Protein AF-A0A6L7MT91-F1 (afdb_monomer)

pLDDT: mean 93.8, std 7.97, range [52.75, 98.81]

Structure (mmCIF, N/CA/C/O backbone):
data_AF-A0A6L7MT91-F1
#
_entry.id   AF-A0A6L7MT91-F1
#
loop_
_atom_site.group_PDB
_atom_site.id
_atom_site.type_symbol
_atom_site.label_atom_id
_atom_site.label_alt_id
_atom_site.label_comp_id
_atom_site.label_asym_id
_atom_site.label_entity_id
_atom_site.label_seq_id
_atom_site.pdbx_PDB_ins_code
_atom_site.Cartn_x
_atom_site.Cartn_y
_atom_site.Cartn_z
_atom_site.occupancy
_atom_site.B_iso_or_equiv
_atom_site.auth_seq_id
_atom_site.auth_comp_id
_atom_site.auth_asym_id
_atom_site.auth_atom_id
_atom_site.pdbx_PDB_model_num
ATOM 1 N N . MET A 1 1 ? -22.049 -9.248 9.196 1.00 60.50 1 MET A N 1
ATOM 2 C CA . MET A 1 1 ? -21.534 -7.977 8.645 1.00 60.50 1 MET A CA 1
ATOM 3 C C . MET A 1 1 ? -20.024 -8.021 8.472 1.00 60.50 1 MET A C 1
ATOM 5 O O . MET A 1 1 ? -19.611 -7.888 7.338 1.00 60.50 1 MET A O 1
ATOM 9 N N . ALA A 1 2 ? -19.219 -8.317 9.506 1.00 66.94 2 ALA A N 1
ATOM 10 C CA . ALA A 1 2 ? -17.755 -8.436 9.360 1.00 66.94 2 ALA A CA 1
ATOM 11 C C . ALA A 1 2 ? -17.313 -9.434 8.266 1.00 66.94 2 ALA A C 1
ATOM 13 O O . ALA A 1 2 ? -16.660 -9.014 7.326 1.00 66.94 2 ALA A O 1
ATOM 14 N N . ALA A 1 3 ? -17.795 -10.685 8.307 1.00 77.50 3 ALA A N 1
ATOM 15 C CA . ALA A 1 3 ? -17.469 -11.686 7.280 1.00 77.50 3 ALA A CA 1
ATOM 16 C C . ALA A 1 3 ? -17.850 -11.251 5.851 1.00 77.50 3 ALA A C 1
ATOM 18 O O . ALA A 1 3 ? -17.106 -11.485 4.918 1.00 77.50 3 ALA A O 1
ATOM 19 N N . MET A 1 4 ? -18.975 -10.545 5.691 1.00 85.38 4 MET A N 1
ATOM 20 C CA . MET A 1 4 ? -19.419 -10.048 4.382 1.00 85.38 4 MET A CA 1
ATOM 21 C C . MET A 1 4 ? -18.509 -8.935 3.847 1.00 85.38 4 MET A C 1
ATOM 23 O O . MET A 1 4 ? -18.269 -8.878 2.649 1.00 85.38 4 MET A O 1
ATOM 27 N N . PHE A 1 5 ? -18.009 -8.060 4.726 1.00 92.31 5 PHE A N 1
ATOM 28 C CA . PHE A 1 5 ? -17.014 -7.053 4.356 1.00 92.31 5 PHE A CA 1
ATOM 29 C C . PHE A 1 5 ? -15.696 -7.716 3.941 1.00 92.31 5 PHE A C 1
ATOM 31 O O . PHE A 1 5 ? -15.160 -7.374 2.890 1.00 92.31 5 PHE A O 1
ATOM 38 N N . ASP A 1 6 ? -15.198 -8.652 4.756 1.00 90.94 6 ASP A N 1
ATOM 39 C CA . ASP A 1 6 ? -13.909 -9.308 4.520 1.00 90.94 6 ASP A CA 1
ATOM 40 C C . ASP A 1 6 ? -13.954 -10.106 3.201 1.00 90.94 6 ASP A C 1
ATOM 42 O O . ASP A 1 6 ? -13.110 -9.893 2.335 1.00 90.94 6 ASP A O 1
ATOM 46 N N . ASP A 1 7 ? -15.009 -10.902 2.977 1.00 92.75 7 ASP A N 1
ATOM 47 C CA . ASP A 1 7 ? -15.212 -11.670 1.738 1.00 92.75 7 ASP A CA 1
ATOM 48 C C . ASP A 1 7 ? -15.297 -10.762 0.493 1.00 92.75 7 ASP A C 1
ATOM 50 O O . ASP A 1 7 ? -14.712 -11.061 -0.555 1.00 92.75 7 ASP A O 1
ATOM 54 N N . ALA A 1 8 ? -16.023 -9.640 0.587 1.00 95.75 8 ALA A N 1
ATOM 55 C CA . ALA A 1 8 ? -16.178 -8.701 -0.524 1.00 95.75 8 ALA A CA 1
ATOM 56 C C . ALA A 1 8 ? -14.856 -8.000 -0.864 1.00 95.75 8 ALA A C 1
ATOM 58 O O . ALA A 1 8 ? -14.489 -7.892 -2.036 1.00 95.75 8 ALA A O 1
ATOM 59 N N . MET A 1 9 ? -14.120 -7.551 0.155 1.00 96.88 9 MET A N 1
ATOM 60 C CA . MET A 1 9 ? -12.831 -6.895 -0.037 1.00 96.88 9 MET A CA 1
ATOM 61 C C . MET A 1 9 ? -11.783 -7.863 -0.587 1.00 96.88 9 MET A C 1
ATOM 63 O O . MET A 1 9 ? -11.080 -7.518 -1.536 1.00 96.88 9 MET A O 1
ATOM 67 N N . ASP A 1 10 ? -11.712 -9.085 -0.059 1.00 95.88 10 ASP A N 1
ATOM 68 C CA . ASP A 1 10 ? -10.808 -10.116 -0.569 1.00 95.88 10 ASP A CA 1
ATOM 69 C C . ASP A 1 10 ? -11.089 -10.395 -2.049 1.00 95.88 10 ASP A C 1
ATOM 71 O O . ASP A 1 10 ? -10.162 -10.397 -2.861 1.00 95.88 10 ASP A O 1
ATOM 75 N N . THR A 1 11 ? -12.363 -10.530 -2.431 1.00 97.75 11 THR A N 1
ATOM 76 C CA . THR A 1 11 ? -12.756 -10.730 -3.836 1.00 97.75 11 THR A CA 1
ATOM 77 C C . THR A 1 11 ? -12.269 -9.581 -4.728 1.00 97.75 11 THR A C 1
ATOM 79 O O . THR A 1 11 ? -11.636 -9.833 -5.755 1.00 97.75 11 THR A O 1
ATOM 82 N N . ILE A 1 12 ? -12.468 -8.323 -4.313 1.00 98.56 12 ILE A N 1
ATOM 83 C CA . ILE A 1 12 ? -11.973 -7.139 -5.040 1.00 98.56 12 ILE A CA 1
ATOM 84 C C . ILE A 1 12 ? -10.448 -7.176 -5.189 1.00 98.56 12 ILE A C 1
ATOM 86 O O . ILE A 1 12 ? -9.926 -6.906 -6.272 1.00 98.56 12 ILE A O 1
ATOM 90 N N . LEU A 1 13 ? -9.720 -7.497 -4.117 1.00 98.38 13 LEU A N 1
ATOM 91 C CA . LEU A 1 13 ? -8.258 -7.512 -4.117 1.00 98.38 13 LEU A CA 1
ATOM 92 C C . LEU A 1 13 ? -7.686 -8.644 -4.985 1.00 98.38 13 LEU A C 1
ATOM 94 O O . LEU A 1 13 ? -6.680 -8.431 -5.670 1.00 98.38 13 LEU A O 1
ATOM 98 N N . PHE A 1 14 ? -8.324 -9.817 -5.012 1.00 97.12 14 PHE A N 1
ATOM 99 C CA . PHE A 1 14 ? -7.938 -10.915 -5.904 1.00 97.12 14 PHE A CA 1
ATOM 100 C C . PHE A 1 14 ? -8.231 -10.598 -7.374 1.00 97.12 14 PHE A C 1
ATOM 102 O O . PHE A 1 14 ? -7.363 -10.811 -8.225 1.00 97.12 14 PHE A O 1
ATOM 109 N N . ASP A 1 15 ? -9.395 -10.021 -7.678 1.00 98.31 15 ASP A N 1
ATOM 110 C CA . ASP A 1 15 ? -9.729 -9.572 -9.034 1.00 98.31 15 ASP A CA 1
ATOM 111 C C . ASP A 1 15 ? -8.788 -8.462 -9.514 1.00 98.31 15 ASP A C 1
ATOM 113 O O . ASP A 1 15 ? -8.358 -8.455 -10.672 1.00 98.31 15 ASP A O 1
ATOM 117 N N . PHE A 1 16 ? -8.421 -7.540 -8.621 1.00 98.62 16 PHE A N 1
ATOM 118 C CA . PHE A 1 16 ? -7.408 -6.522 -8.878 1.00 98.62 16 PHE A CA 1
ATOM 119 C C . PHE A 1 16 ? -6.058 -7.145 -9.226 1.00 98.62 16 PHE A C 1
ATOM 121 O O . PHE A 1 16 ? -5.442 -6.746 -10.215 1.00 98.62 16 PHE A O 1
ATOM 128 N N . ALA A 1 17 ? -5.609 -8.131 -8.450 1.00 98.31 17 ALA A N 1
ATOM 129 C CA . ALA A 1 17 ? -4.346 -8.812 -8.691 1.00 98.31 17 ALA A CA 1
ATOM 130 C C . ALA A 1 17 ? -4.329 -9.502 -10.070 1.00 98.31 17 ALA A C 1
ATOM 132 O O . ALA A 1 17 ? -3.390 -9.300 -10.839 1.00 98.31 17 ALA A O 1
ATOM 133 N N . ALA A 1 18 ? -5.407 -10.205 -10.438 1.00 97.69 18 ALA A N 1
ATOM 134 C CA . ALA A 1 18 ? -5.549 -10.853 -11.747 1.00 97.69 18 ALA A CA 1
ATOM 135 C C . ALA A 1 18 ? -5.598 -9.848 -12.917 1.00 97.69 18 ALA A C 1
ATOM 137 O O . ALA A 1 18 ? -5.007 -10.058 -13.984 1.00 97.69 18 ALA A O 1
ATOM 138 N N . LEU A 1 19 ? -6.288 -8.719 -12.727 1.00 97.94 19 LEU A N 1
ATOM 139 C CA . LEU A 1 19 ? -6.315 -7.625 -13.696 1.00 97.94 19 LEU A CA 1
ATOM 140 C C . LEU A 1 19 ? -4.935 -6.989 -13.882 1.00 97.94 19 LEU A C 1
ATOM 142 O O . LEU A 1 19 ? -4.534 -6.700 -15.015 1.00 97.94 19 LEU A O 1
ATOM 146 N N . LEU A 1 20 ? -4.209 -6.780 -12.785 1.00 97.62 20 LEU A N 1
ATOM 147 C CA . LEU A 1 20 ? -2.868 -6.216 -12.815 1.00 97.62 20 LEU A CA 1
ATOM 148 C C . LEU A 1 20 ? -1.887 -7.172 -13.495 1.00 97.62 20 LEU A C 1
ATOM 150 O O . LEU A 1 20 ? -1.123 -6.720 -14.344 1.00 97.62 20 LEU A O 1
ATOM 154 N N . GLU A 1 21 ? -1.954 -8.473 -13.196 1.00 97.25 21 G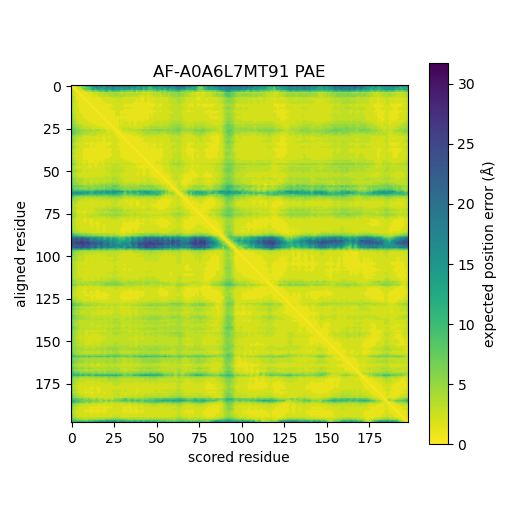LU A N 1
ATOM 155 C CA . GLU A 1 21 ? -1.173 -9.513 -13.874 1.00 97.25 21 GLU A CA 1
ATOM 156 C C . GLU A 1 21 ? -1.389 -9.469 -15.388 1.00 97.25 21 GLU A C 1
ATOM 158 O O . GLU A 1 21 ? -0.430 -9.394 -16.156 1.00 97.25 21 GLU A O 1
ATOM 163 N N . THR A 1 22 ? -2.652 -9.440 -15.820 1.00 95.88 22 THR A N 1
ATOM 164 C CA . THR A 1 22 ? -3.006 -9.350 -17.242 1.00 95.88 22 THR A CA 1
ATOM 165 C C . THR A 1 22 ? -2.397 -8.098 -17.872 1.00 95.88 22 THR A C 1
ATOM 167 O O . THR A 1 22 ? -1.772 -8.163 -18.930 1.00 95.88 22 THR A O 1
ATOM 170 N N . ARG A 1 23 ? -2.531 -6.944 -17.207 1.00 94.44 23 ARG A N 1
ATOM 171 C CA . ARG A 1 23 ? -1.990 -5.669 -17.687 1.00 94.44 23 ARG A CA 1
ATOM 172 C C . ARG A 1 23 ? -0.476 -5.734 -17.894 1.00 94.44 23 ARG A C 1
ATOM 174 O O . ARG A 1 23 ? -0.002 -5.377 -18.973 1.00 94.44 23 ARG A O 1
ATOM 181 N N . VAL A 1 24 ? 0.271 -6.158 -16.873 1.00 93.44 24 VAL A N 1
ATOM 182 C CA . VAL A 1 24 ? 1.741 -6.202 -16.946 1.00 93.44 24 VAL A CA 1
ATOM 183 C C . VAL A 1 24 ? 2.224 -7.308 -17.884 1.00 93.44 24 VAL A C 1
ATOM 185 O O . VAL A 1 24 ? 3.211 -7.116 -18.585 1.00 93.44 24 VAL A O 1
ATOM 188 N N . GLY A 1 25 ? 1.491 -8.422 -17.980 1.00 92.75 25 GLY A N 1
ATOM 189 C CA . GLY A 1 25 ? 1.768 -9.518 -18.911 1.00 92.75 25 GLY A CA 1
ATOM 190 C C . GLY A 1 25 ? 1.641 -9.130 -20.384 1.00 92.75 25 GLY A C 1
ATOM 191 O O . GLY A 1 25 ? 2.318 -9.703 -21.234 1.00 92.75 25 GLY A O 1
ATOM 192 N N . HIS A 1 26 ? 0.827 -8.119 -20.691 1.00 93.38 26 HIS A N 1
ATOM 193 C CA . HIS A 1 26 ? 0.709 -7.538 -22.029 1.00 93.38 26 HIS A CA 1
ATOM 194 C C . HIS A 1 26 ? 1.716 -6.409 -22.311 1.00 93.38 26 HIS A C 1
ATOM 196 O O . HIS A 1 26 ? 1.569 -5.718 -23.319 1.00 93.38 26 HIS A O 1
ATOM 202 N N . ASP A 1 27 ? 2.710 -6.200 -21.438 1.00 88.38 27 ASP A N 1
ATOM 203 C CA . ASP A 1 27 ? 3.691 -5.105 -21.525 1.00 88.38 27 ASP A CA 1
ATOM 204 C C . ASP A 1 27 ? 3.020 -3.723 -21.670 1.00 88.38 27 ASP A C 1
ATOM 206 O O . ASP A 1 27 ? 3.511 -2.794 -22.318 1.00 88.38 27 ASP A O 1
ATOM 210 N N . VAL A 1 28 ? 1.828 -3.578 -21.076 1.00 91.25 28 VAL A N 1
ATOM 211 C CA . VAL A 1 28 ? 1.107 -2.310 -21.097 1.00 91.25 28 VAL A CA 1
ATOM 212 C C . VAL A 1 28 ? 1.831 -1.342 -20.180 1.00 91.25 28 VAL A C 1
ATOM 214 O O . VAL A 1 28 ? 2.072 -1.616 -18.999 1.00 91.25 28 VAL A O 1
ATOM 217 N N . TRP A 1 29 ? 2.107 -0.155 -20.715 1.00 90.38 29 TRP A N 1
ATOM 218 C CA . TRP A 1 29 ? 2.672 0.944 -19.951 1.00 90.38 29 TRP A CA 1
ATOM 219 C C . TRP A 1 29 ? 1.965 1.129 -18.602 1.00 90.38 29 TRP A C 1
ATOM 221 O O . TRP A 1 29 ? 0.754 1.370 -18.542 1.00 90.38 29 TRP A O 1
ATOM 231 N N . THR A 1 30 ? 2.737 1.047 -17.521 1.00 93.25 30 THR A N 1
ATOM 232 C CA . THR A 1 30 ? 2.217 1.101 -16.155 1.00 93.25 30 THR A CA 1
ATOM 233 C C . THR A 1 30 ? 2.814 2.288 -15.401 1.00 93.25 30 THR A C 1
ATOM 235 O O . THR A 1 30 ? 4.017 2.545 -15.442 1.00 93.25 30 THR A O 1
ATOM 238 N N . THR A 1 31 ? 1.934 3.036 -14.747 1.00 95.56 31 THR A N 1
ATOM 239 C CA . THR A 1 31 ? 2.182 4.111 -13.777 1.00 95.56 31 THR A CA 1
ATOM 240 C C . THR A 1 31 ? 1.413 3.815 -12.492 1.00 95.56 31 THR A C 1
ATOM 242 O O . THR A 1 31 ? 0.553 2.933 -12.480 1.00 95.56 31 THR A O 1
ATOM 245 N N . GLU A 1 32 ? 1.659 4.584 -11.433 1.00 96.81 32 GLU A N 1
ATOM 246 C CA . GLU A 1 32 ? 0.863 4.494 -10.204 1.00 96.81 32 GLU A CA 1
ATOM 247 C C . GLU A 1 32 ? -0.635 4.695 -10.479 1.00 96.81 32 GLU A C 1
ATOM 249 O O . GLU A 1 32 ? -1.425 3.819 -10.140 1.00 96.81 32 GLU A O 1
ATOM 254 N N . ASP A 1 33 ? -1.019 5.739 -11.225 1.00 96.88 33 ASP A N 1
ATOM 255 C CA . ASP A 1 33 ? -2.417 5.964 -11.634 1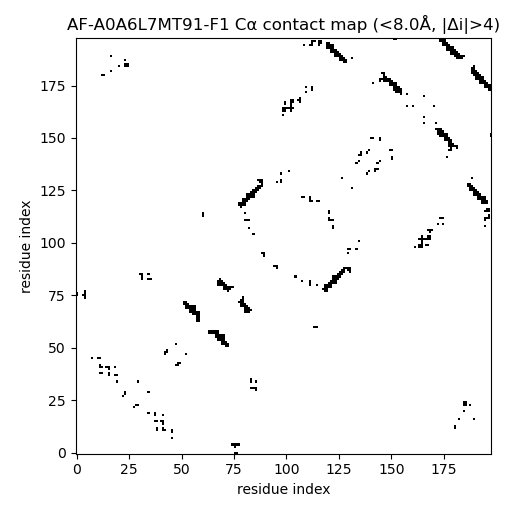.00 96.88 33 ASP A CA 1
ATOM 256 C C . ASP A 1 33 ? -3.022 4.762 -12.356 1.00 96.88 33 ASP A C 1
ATOM 258 O O . ASP A 1 33 ? -4.175 4.404 -12.141 1.00 96.88 33 ASP A O 1
ATOM 262 N N . SER A 1 34 ? -2.247 4.090 -13.206 1.00 96.94 34 SER A N 1
ATOM 263 C CA . SER A 1 34 ? -2.760 2.910 -13.891 1.00 96.94 34 SER A CA 1
ATOM 264 C C . SER A 1 34 ? -2.995 1.725 -12.951 1.00 96.94 34 SER A C 1
ATOM 266 O O . SER A 1 34 ? -3.924 0.955 -13.187 1.00 96.94 34 SER A O 1
ATOM 268 N N . VAL A 1 35 ? -2.216 1.598 -11.869 1.00 97.88 35 VAL A N 1
ATOM 269 C CA . VAL A 1 35 ? -2.479 0.627 -10.795 1.00 97.88 35 VAL A CA 1
ATOM 270 C C . VAL A 1 35 ? -3.756 1.023 -10.048 1.00 97.88 35 VAL A C 1
ATOM 272 O O . VAL A 1 35 ? -4.625 0.170 -9.867 1.00 97.88 35 VAL A O 1
ATOM 275 N N . ARG A 1 36 ? -3.934 2.314 -9.723 1.00 98.00 36 ARG A N 1
ATOM 276 C CA . ARG A 1 36 ? -5.162 2.852 -9.101 1.00 98.00 36 ARG A CA 1
ATOM 277 C C . ARG A 1 36 ? -6.405 2.537 -9.936 1.00 98.00 36 ARG A C 1
ATOM 279 O O . ARG A 1 36 ? -7.365 1.961 -9.431 1.00 98.00 36 ARG A O 1
ATOM 286 N N . TYR A 1 37 ? -6.366 2.818 -11.240 1.00 97.81 37 TYR A N 1
ATOM 287 C CA . TYR A 1 37 ? -7.467 2.500 -12.156 1.00 97.81 37 TYR A CA 1
ATOM 288 C C . TYR A 1 37 ? -7.712 0.999 -12.303 1.00 97.81 37 TYR A C 1
ATOM 290 O O . TYR A 1 37 ? -8.839 0.590 -12.572 1.00 97.81 37 TYR A O 1
ATOM 298 N N . THR A 1 38 ? -6.682 0.172 -12.121 1.00 98.31 38 THR A N 1
ATOM 299 C CA . THR A 1 38 ? -6.838 -1.285 -12.142 1.00 98.31 38 THR A CA 1
ATOM 300 C C . THR A 1 38 ? -7.601 -1.767 -10.905 1.00 98.31 38 THR A C 1
ATOM 302 O O . THR A 1 38 ? -8.501 -2.592 -11.052 1.00 98.31 38 THR A O 1
ATOM 305 N N . LEU A 1 39 ? -7.326 -1.213 -9.713 1.00 98.56 39 LEU A N 1
ATOM 306 C CA . LEU A 1 39 ? -8.134 -1.501 -8.518 1.00 98.56 39 LEU A CA 1
ATOM 307 C C . LEU A 1 39 ? -9.566 -0.984 -8.689 1.00 98.56 39 LEU A C 1
ATOM 309 O O . LEU A 1 39 ? -10.514 -1.716 -8.423 1.00 98.56 39 LEU A O 1
ATOM 313 N N . PHE A 1 40 ? -9.737 0.236 -9.202 1.00 98.44 40 PHE A N 1
ATOM 314 C CA . PHE A 1 40 ? -11.065 0.785 -9.475 1.00 98.44 40 PHE A CA 1
ATOM 315 C C . PHE A 1 40 ? -11.863 -0.091 -10.455 1.00 98.44 40 PHE A C 1
ATOM 317 O O . PHE A 1 40 ? -13.037 -0.364 -10.233 1.00 98.44 40 PHE A O 1
ATOM 324 N N . ALA A 1 41 ? -11.228 -0.618 -11.506 1.00 98.56 41 ALA A N 1
ATOM 325 C CA . ALA A 1 41 ? -11.873 -1.563 -12.415 1.00 98.56 41 ALA A CA 1
ATOM 326 C C . ALA A 1 41 ? -12.283 -2.875 -11.718 1.00 98.56 41 ALA A C 1
ATOM 328 O O . ALA A 1 41 ? -13.335 -3.425 -12.044 1.00 98.56 41 ALA A O 1
ATOM 329 N N . ALA A 1 42 ? -11.488 -3.368 -10.762 1.00 98.56 42 ALA A N 1
ATOM 330 C CA . ALA A 1 42 ? -11.855 -4.523 -9.943 1.00 98.56 42 ALA A CA 1
ATOM 331 C C . ALA A 1 42 ? -13.058 -4.223 -9.035 1.00 98.56 42 ALA A C 1
ATOM 333 O O . ALA A 1 42 ? -13.965 -5.044 -8.946 1.00 98.56 42 ALA A O 1
ATOM 334 N N . MET A 1 43 ? -13.115 -3.030 -8.433 1.00 98.38 43 MET A N 1
ATOM 335 C CA . MET A 1 43 ? -14.267 -2.568 -7.646 1.00 98.38 43 MET A CA 1
ATOM 336 C C . MET A 1 43 ? -15.550 -2.564 -8.492 1.00 98.38 43 MET A C 1
ATOM 338 O O . MET A 1 43 ? -16.538 -3.182 -8.105 1.00 98.38 43 MET A O 1
ATOM 342 N N . LEU A 1 44 ? -15.511 -1.973 -9.695 1.00 98.19 44 LEU A N 1
ATOM 343 C CA . LEU A 1 44 ? -16.666 -1.942 -10.605 1.00 98.19 44 LEU A CA 1
ATOM 344 C C . LEU A 1 44 ? -17.141 -3.347 -11.017 1.00 98.19 44 LEU A C 1
ATOM 346 O O . LEU A 1 44 ? -18.339 -3.590 -11.142 1.00 98.19 44 LEU A O 1
ATOM 350 N N . ARG A 1 45 ? -16.214 -4.293 -11.229 1.00 98.12 45 ARG A N 1
ATOM 351 C CA . ARG A 1 45 ? -16.557 -5.699 -11.530 1.00 98.12 45 ARG A CA 1
ATOM 352 C C . ARG A 1 45 ? -17.254 -6.402 -10.372 1.00 98.12 45 ARG A C 1
ATOM 354 O O . ARG A 1 45 ? -18.039 -7.314 -10.609 1.00 98.12 45 ARG A O 1
ATOM 361 N N . ASN A 1 46 ? -16.980 -5.954 -9.155 1.00 97.25 46 ASN A N 1
ATOM 362 C CA . ASN A 1 46 ? -17.531 -6.484 -7.917 1.00 97.25 46 ASN A CA 1
ATOM 363 C C . ASN A 1 46 ? -18.686 -5.625 -7.386 1.00 97.25 46 ASN A C 1
ATOM 365 O O . ASN A 1 46 ? -18.932 -5.588 -6.185 1.00 97.25 46 ASN A O 1
ATOM 369 N N . MET A 1 47 ? -19.424 -4.973 -8.294 1.00 95.56 47 MET A N 1
ATOM 370 C CA . MET A 1 47 ? -20.670 -4.254 -8.005 1.00 95.56 47 MET A CA 1
ATOM 371 C C . MET A 1 47 ? -20.523 -3.050 -7.063 1.00 95.56 47 MET A C 1
ATOM 373 O O . MET A 1 47 ? -21.521 -2.598 -6.510 1.00 95.56 47 MET A O 1
ATOM 377 N N . VAL A 1 48 ? -19.310 -2.513 -6.901 1.00 96.88 48 VAL A N 1
ATOM 378 C CA . VAL A 1 48 ? -19.121 -1.181 -6.314 1.00 96.88 48 VAL A CA 1
ATOM 379 C C . VAL A 1 48 ? -19.451 -0.155 -7.387 1.00 96.88 48 VAL A C 1
ATOM 381 O O . VAL A 1 48 ? -18.875 -0.171 -8.476 1.00 96.88 48 VAL A O 1
ATOM 384 N N . GLU A 1 49 ? -20.370 0.750 -7.096 1.00 97.00 49 GLU A N 1
ATOM 385 C CA . GLU A 1 49 ? -20.760 1.808 -8.012 1.00 97.00 49 GLU A CA 1
ATOM 386 C C . GLU A 1 49 ? -19.725 2.940 -8.003 1.00 97.00 49 GLU A C 1
ATOM 388 O O . GLU A 1 49 ? -19.145 3.301 -6.980 1.00 97.00 49 GLU A O 1
ATOM 393 N N . ALA A 1 50 ? -19.513 3.582 -9.154 1.00 97.00 50 ALA A N 1
ATOM 394 C CA . ALA A 1 50 ? -18.478 4.611 -9.293 1.00 97.00 50 ALA A CA 1
ATOM 395 C C . ALA A 1 50 ? -18.635 5.793 -8.314 1.00 97.00 50 ALA A C 1
ATOM 397 O O . ALA A 1 50 ? -17.645 6.408 -7.930 1.00 97.00 50 ALA A O 1
ATOM 398 N N . HIS A 1 51 ? -19.870 6.120 -7.921 1.00 96.00 51 HIS A N 1
ATOM 399 C CA . HIS A 1 51 ? -20.161 7.216 -6.993 1.00 96.00 51 HIS A CA 1
ATOM 400 C C . HIS A 1 51 ? -19.887 6.862 -5.521 1.00 96.00 51 HIS A C 1
ATOM 402 O O . HIS A 1 51 ? -19.874 7.759 -4.680 1.00 96.00 51 HIS A O 1
ATOM 408 N N . GLU A 1 52 ? -19.656 5.583 -5.217 1.00 96.75 52 GLU A N 1
ATOM 409 C CA . GLU A 1 52 ? -19.266 5.088 -3.892 1.00 96.75 52 GLU A CA 1
ATOM 410 C C . GLU A 1 52 ? -17.747 5.171 -3.675 1.00 96.75 52 GLU A C 1
ATOM 412 O O . GLU A 1 52 ? -17.260 4.942 -2.573 1.00 96.75 52 GLU A O 1
ATOM 417 N N . VAL A 1 53 ? -16.978 5.528 -4.708 1.00 97.94 53 VAL A N 1
ATOM 418 C CA . VAL A 1 53 ? -15.521 5.660 -4.635 1.00 97.94 53 VAL A CA 1
ATOM 419 C C . VAL A 1 53 ? -15.128 7.120 -4.810 1.00 97.94 53 VAL A C 1
ATOM 421 O O . VAL A 1 53 ? -15.390 7.743 -5.838 1.00 97.94 53 VAL A O 1
ATOM 424 N N . ILE A 1 54 ? -14.440 7.670 -3.815 1.00 97.38 54 ILE A N 1
ATOM 425 C CA . ILE A 1 54 ? -13.904 9.028 -3.849 1.00 97.38 54 ILE A CA 1
ATOM 426 C C . ILE A 1 54 ? -12.394 8.941 -4.038 1.00 97.38 54 ILE A C 1
ATOM 428 O O . ILE A 1 54 ? -11.680 8.406 -3.193 1.00 97.38 54 ILE A O 1
ATOM 432 N N . GLN A 1 55 ? -11.895 9.481 -5.145 1.00 96.06 55 GLN A N 1
ATOM 433 C CA . GLN A 1 55 ? -10.457 9.617 -5.366 1.00 96.06 55 GLN A CA 1
ATOM 434 C C . GLN A 1 55 ? -9.941 10.891 -4.709 1.00 96.06 55 GLN A C 1
ATOM 436 O O . GLN A 1 55 ? -10.650 11.900 -4.675 1.00 96.06 55 GLN A O 1
ATOM 441 N N . GLU A 1 56 ? -8.689 10.860 -4.250 1.00 95.25 56 GLU A N 1
ATOM 442 C CA . GLU A 1 56 ? -8.003 12.052 -3.743 1.00 95.25 56 GLU A CA 1
ATOM 443 C C . GLU A 1 56 ? -8.780 12.709 -2.579 1.00 95.25 56 GLU A C 1
ATOM 445 O O . GLU A 1 56 ? -8.992 13.928 -2.532 1.00 95.25 56 GLU A O 1
ATOM 450 N N . PHE A 1 57 ? -9.244 11.882 -1.637 1.00 95.06 57 PHE A N 1
ATOM 451 C CA . PHE A 1 57 ? -10.071 12.317 -0.514 1.00 95.06 57 PHE A CA 1
ATOM 452 C C . PHE A 1 57 ? -9.227 13.071 0.528 1.00 95.06 57 PHE A C 1
ATOM 454 O O . PHE A 1 57 ? -8.164 12.580 0.913 1.00 95.06 57 PHE A O 1
ATOM 461 N N . PRO A 1 58 ? -9.663 14.241 1.033 1.00 94.00 58 PRO A N 1
ATOM 462 C CA . PRO A 1 58 ? -8.903 14.992 2.028 1.00 94.00 58 PRO A CA 1
ATOM 463 C C . PRO A 1 58 ? -8.599 14.173 3.288 1.00 94.00 58 PRO A C 1
ATOM 465 O O . PRO A 1 58 ? -9.492 13.630 3.941 1.00 94.00 58 PRO A O 1
ATOM 468 N N . HIS A 1 59 ? -7.329 14.139 3.679 1.00 91.88 59 HIS A N 1
ATOM 469 C CA . HIS A 1 59 ? -6.889 13.456 4.885 1.00 91.88 59 HIS A CA 1
ATOM 470 C C . HIS A 1 59 ? -7.336 14.243 6.124 1.00 91.88 59 HIS A C 1
ATOM 472 O O . HIS A 1 59 ? -6.761 15.283 6.469 1.00 91.88 59 HIS A O 1
ATOM 478 N N . ARG A 1 60 ? -8.348 1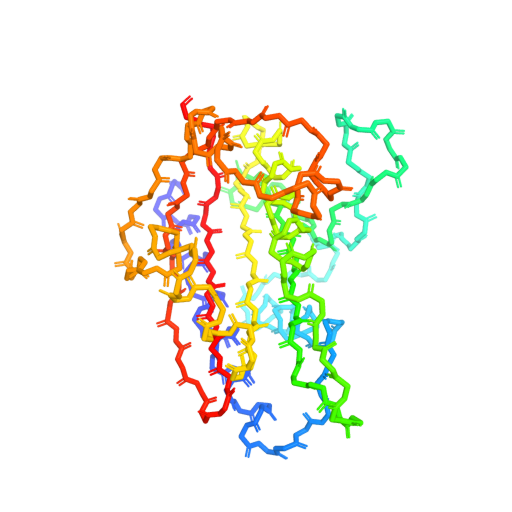3.725 6.829 1.00 87.12 60 ARG A N 1
ATOM 479 C CA . ARG A 1 60 ? -9.054 14.434 7.915 1.00 87.12 60 ARG A CA 1
ATOM 480 C C . ARG A 1 60 ? -8.148 14.850 9.081 1.00 87.12 60 ARG A C 1
ATOM 482 O O . ARG A 1 60 ? -8.381 15.887 9.689 1.00 87.12 60 ARG A O 1
ATOM 489 N N . LEU A 1 61 ? -7.089 14.085 9.354 1.00 88.38 61 LEU A N 1
ATOM 490 C CA . LEU A 1 61 ? -6.166 14.334 10.475 1.00 88.38 61 LEU A CA 1
ATOM 491 C C . LEU A 1 61 ? -4.883 15.097 10.103 1.00 88.38 61 LEU A C 1
ATOM 493 O O . LEU A 1 61 ? -4.081 15.398 10.980 1.00 88.38 61 LEU A O 1
ATOM 497 N N . LEU A 1 62 ? -4.672 15.420 8.821 1.00 87.81 62 LEU A N 1
ATOM 498 C CA . LEU A 1 62 ? -3.452 16.086 8.332 1.00 87.81 62 LEU A CA 1
ATOM 499 C C . LEU A 1 62 ? -3.772 17.416 7.638 1.00 87.81 62 LEU A C 1
ATOM 501 O O . LEU A 1 62 ? -3.195 17.761 6.609 1.00 87.81 62 LEU A O 1
ATOM 505 N N . GLY A 1 63 ? -4.733 18.155 8.195 1.00 76.06 63 GLY A N 1
ATOM 506 C CA . GLY A 1 63 ? -5.062 19.512 7.754 1.00 76.06 63 GLY A CA 1
ATOM 507 C C . GLY A 1 63 ? -5.723 19.610 6.376 1.00 76.06 63 GLY A C 1
ATOM 508 O O . GLY A 1 63 ? -5.804 20.705 5.834 1.00 76.06 63 GLY A O 1
ATOM 509 N N . GLY A 1 64 ? -6.183 18.500 5.788 1.00 74.94 64 GLY A N 1
ATOM 510 C CA . GLY A 1 64 ? -6.923 18.477 4.518 1.00 74.94 64 GLY A CA 1
ATOM 511 C C . GLY A 1 64 ? -6.111 18.781 3.249 1.00 74.94 64 GLY A C 1
ATOM 512 O O . GLY A 1 64 ? -6.606 18.535 2.152 1.00 74.94 64 GLY A O 1
ATOM 513 N N . GLU A 1 65 ? -4.873 19.273 3.366 1.00 83.94 65 GLU A N 1
ATOM 514 C CA . GLU A 1 65 ? -3.958 19.465 2.227 1.00 83.94 65 GLU A CA 1
ATOM 515 C C . GLU A 1 65 ? -3.404 18.137 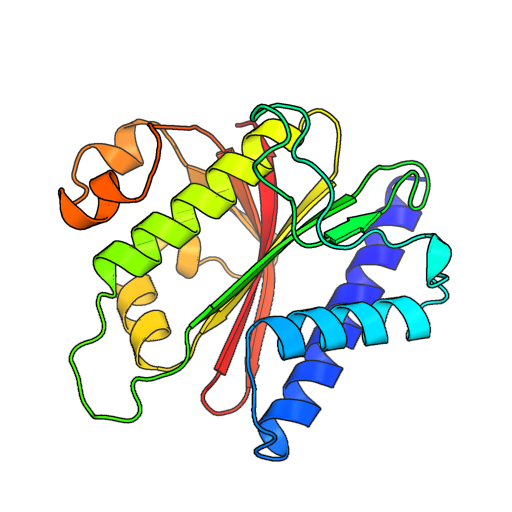1.704 1.00 83.94 65 GLU A C 1
ATOM 517 O O . GLU A 1 65 ? -3.176 17.969 0.505 1.00 83.94 65 GLU A O 1
ATOM 522 N N . LYS A 1 66 ? -3.182 17.183 2.613 1.00 91.06 66 LYS A N 1
ATOM 523 C CA . LYS A 1 66 ? -2.857 15.800 2.262 1.00 91.06 66 LYS A CA 1
ATOM 524 C C . LYS A 1 66 ? -4.123 15.069 1.849 1.00 91.06 66 LYS A C 1
ATOM 526 O O . LYS A 1 66 ? -5.206 15.367 2.350 1.00 91.06 66 LYS A O 1
ATOM 531 N N . ARG A 1 67 ? -3.974 14.100 0.954 1.00 95.12 67 ARG A N 1
ATOM 532 C CA . ARG A 1 67 ? -5.075 13.310 0.410 1.00 95.12 67 ARG A CA 1
ATOM 533 C C . ARG A 1 67 ? -4.757 11.828 0.528 1.00 95.12 67 ARG A C 1
ATOM 535 O O . ARG A 1 67 ? -3.583 11.467 0.515 1.00 95.12 67 ARG A O 1
ATOM 542 N N . VAL A 1 68 ? -5.810 11.041 0.700 1.00 95.56 68 VAL A N 1
ATOM 543 C CA . VAL A 1 68 ? -5.814 9.587 0.555 1.00 95.56 68 VAL A CA 1
ATOM 544 C C . VAL A 1 68 ? -6.168 9.297 -0.895 1.00 95.56 68 VAL A C 1
ATOM 546 O O . VAL A 1 68 ? -7.149 9.851 -1.403 1.00 95.56 68 VAL A O 1
ATOM 549 N N . ASP A 1 69 ? -5.400 8.439 -1.556 1.00 97.69 69 ASP A N 1
ATOM 550 C CA . ASP A 1 69 ? -5.598 8.158 -2.978 1.00 97.69 69 ASP A CA 1
ATOM 551 C C . ASP A 1 69 ? -7.012 7.648 -3.294 1.00 97.69 69 ASP A C 1
ATOM 553 O O . ASP A 1 69 ? -7.600 8.013 -4.317 1.00 97.69 69 ASP A O 1
ATOM 557 N N . THR A 1 70 ? -7.586 6.805 -2.431 1.00 97.94 70 THR A N 1
ATOM 558 C CA . THR A 1 70 ? -8.949 6.280 -2.587 1.00 97.94 70 THR A CA 1
ATOM 559 C C . THR A 1 70 ? -9.660 6.125 -1.247 1.00 97.94 70 THR A C 1
ATOM 561 O O . THR A 1 70 ? -9.102 5.603 -0.284 1.00 97.94 70 THR A O 1
ATOM 564 N N . TRP A 1 71 ? -10.921 6.548 -1.209 1.00 98.00 71 TRP A N 1
ATOM 565 C CA . TRP A 1 71 ? -11.811 6.438 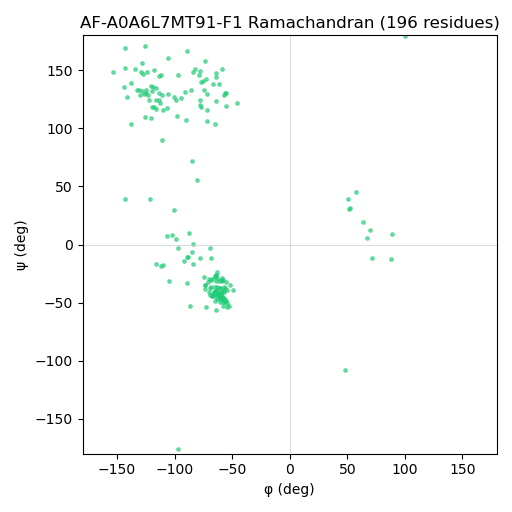-0.062 1.00 98.00 71 TRP A CA 1
ATOM 566 C C . TRP A 1 71 ? -13.161 5.851 -0.475 1.00 98.00 71 TRP A C 1
ATOM 568 O O . TRP A 1 71 ? -13.760 6.324 -1.440 1.00 98.00 71 TRP A O 1
ATOM 578 N N . MET A 1 72 ? -13.660 4.867 0.270 1.00 97.69 72 MET A N 1
ATOM 579 C CA . MET A 1 72 ? -15.012 4.323 0.103 1.00 97.69 72 MET A CA 1
ATOM 580 C C . MET A 1 72 ? -15.780 4.501 1.415 1.00 97.69 72 MET A C 1
ATOM 582 O O . MET A 1 72 ? -15.434 3.842 2.399 1.00 97.69 72 MET A O 1
ATOM 586 N N . PRO A 1 73 ? -16.767 5.408 1.482 1.00 96.44 73 PRO A N 1
ATOM 587 C CA . PRO A 1 73 ? -17.579 5.572 2.675 1.00 96.44 73 PRO A CA 1
ATOM 588 C C . PRO A 1 73 ? -18.598 4.433 2.802 1.00 96.44 73 PRO A C 1
ATOM 590 O O . PRO A 1 73 ? -19.201 4.036 1.810 1.00 96.44 73 PRO A O 1
ATOM 593 N N . ASP A 1 74 ? -18.815 3.954 4.027 1.00 94.62 74 ASP A N 1
ATOM 594 C CA . ASP A 1 74 ? -19.856 2.971 4.378 1.00 94.62 74 ASP A CA 1
ATOM 595 C C . ASP A 1 74 ? -19.876 1.690 3.510 1.00 94.62 74 ASP A C 1
ATOM 597 O O . ASP A 1 74 ? -20.912 1.051 3.313 1.00 94.62 74 ASP A O 1
ATOM 601 N N . PHE A 1 75 ? -18.715 1.257 3.009 1.00 95.19 75 PHE A N 1
ATOM 602 C CA . PHE A 1 75 ? -18.591 0.006 2.270 1.00 95.19 75 PHE A CA 1
ATOM 603 C C . PHE A 1 75 ? -18.891 -1.175 3.200 1.00 95.19 75 PHE A C 1
ATOM 605 O O . PHE A 1 75 ? -18.098 -1.536 4.073 1.00 95.19 75 PHE A O 1
ATOM 612 N N . HIS A 1 76 ? -20.084 -1.753 3.048 1.00 92.88 76 HIS A N 1
ATOM 613 C CA . HIS A 1 76 ? -20.615 -2.799 3.926 1.00 92.88 76 HIS A CA 1
ATOM 614 C C . HIS A 1 76 ? -20.542 -2.453 5.428 1.00 92.88 76 HIS A C 1
ATOM 616 O O . HIS A 1 76 ? -20.279 -3.327 6.263 1.00 92.88 76 HIS A O 1
ATOM 622 N N . GLY A 1 77 ? -20.807 -1.191 5.784 1.00 92.81 77 GLY A N 1
ATOM 623 C CA . GLY A 1 77 ? -20.800 -0.729 7.174 1.00 92.81 77 GLY A CA 1
ATOM 624 C C . GLY A 1 77 ? -19.445 -0.232 7.679 1.00 92.81 77 GLY A C 1
ATOM 625 O O . GLY A 1 77 ? -19.290 -0.058 8.890 1.00 92.81 77 GLY A O 1
ATOM 626 N N . LYS A 1 78 ? -18.445 -0.072 6.801 1.00 95.31 78 LYS A N 1
ATOM 627 C CA . LYS A 1 78 ? -17.106 0.410 7.160 1.00 95.31 78 LYS A CA 1
ATOM 628 C C . LYS A 1 78 ? -16.577 1.404 6.134 1.00 95.31 78 LYS A C 1
ATOM 630 O O . LYS A 1 78 ? -16.669 1.170 4.934 1.00 95.31 78 LYS A O 1
ATOM 635 N N . ASP A 1 79 ? -15.928 2.457 6.611 1.00 97.00 79 ASP A N 1
ATOM 636 C CA . ASP A 1 79 ? -15.120 3.307 5.743 1.00 97.00 79 ASP A CA 1
ATOM 637 C C . ASP A 1 79 ? -13.832 2.562 5.345 1.00 97.00 79 ASP A C 1
ATOM 639 O O . ASP A 1 79 ? -13.243 1.835 6.152 1.00 97.00 79 ASP A O 1
ATOM 643 N N . VAL A 1 80 ? -13.389 2.731 4.097 1.00 98.25 80 VAL A N 1
ATOM 644 C CA . VAL A 1 80 ? -12.156 2.130 3.569 1.00 98.25 80 VAL A CA 1
ATOM 645 C C . VAL A 1 80 ? -11.247 3.210 3.004 1.00 98.25 80 VAL A C 1
ATOM 647 O O . VAL A 1 80 ? -11.685 4.041 2.212 1.00 98.25 80 VAL A O 1
ATOM 650 N N . ALA A 1 8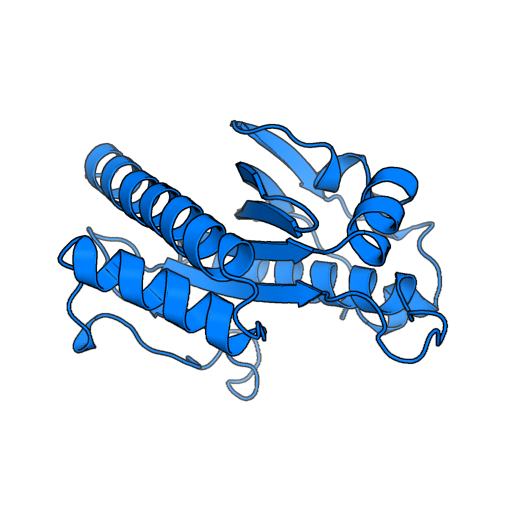1 ? -9.968 3.157 3.370 1.00 98.31 81 ALA A N 1
ATOM 651 C CA . ALA A 1 81 ? -8.911 4.011 2.842 1.00 98.31 81 ALA A CA 1
ATOM 652 C C . ALA A 1 81 ? -7.882 3.165 2.093 1.00 98.31 81 ALA A C 1
ATOM 654 O O . ALA A 1 81 ? -7.441 2.138 2.608 1.00 98.31 81 ALA A O 1
ATOM 655 N N . VAL A 1 82 ? -7.457 3.607 0.911 1.00 98.62 82 VAL A N 1
ATOM 656 C CA . VAL A 1 82 ? -6.390 2.951 0.149 1.00 98.62 82 VAL A CA 1
ATOM 657 C C . VAL A 1 82 ? -5.355 3.983 -0.279 1.00 98.62 82 VAL A C 1
ATOM 659 O O . VAL A 1 82 ? -5.716 4.992 -0.879 1.00 98.62 82 VAL A O 1
ATOM 662 N N . GLU A 1 83 ? -4.082 3.713 0.008 1.00 98.56 83 GLU A N 1
ATOM 663 C CA . GLU A 1 83 ? -2.932 4.438 -0.553 1.00 98.56 83 GLU A CA 1
ATOM 664 C C . GLU A 1 83 ? -2.156 3.503 -1.484 1.00 98.56 83 GLU A C 1
ATOM 666 O O . GLU A 1 83 ? -2.047 2.295 -1.234 1.00 98.56 83 GLU A O 1
ATOM 671 N N . PHE A 1 84 ? -1.590 4.059 -2.551 1.00 98.50 84 PHE A N 1
ATOM 672 C CA . PHE A 1 84 ? -0.875 3.304 -3.567 1.00 98.50 84 PHE A CA 1
ATOM 673 C C . PHE A 1 84 ? 0.580 3.718 -3.646 1.00 98.50 84 PHE A C 1
ATOM 675 O O . PHE A 1 84 ? 0.958 4.873 -3.462 1.00 98.50 84 PHE A O 1
ATOM 682 N N . LYS A 1 85 ? 1.407 2.751 -4.024 1.00 98.00 85 LYS A N 1
ATOM 683 C CA . LYS A 1 85 ? 2.769 3.019 -4.434 1.00 98.00 85 LYS A CA 1
ATOM 684 C C . LYS A 1 85 ? 3.167 2.130 -5.590 1.00 98.00 85 LYS A C 1
ATOM 686 O O . LYS A 1 85 ? 3.071 0.905 -5.499 1.00 98.00 85 LYS A O 1
ATOM 691 N N . TYR A 1 86 ? 3.660 2.742 -6.663 1.00 97.12 86 TYR A N 1
ATOM 692 C CA . TYR A 1 86 ? 4.305 2.008 -7.747 1.00 97.12 86 TYR A CA 1
ATOM 693 C C . TYR A 1 86 ? 5.752 2.450 -7.933 1.00 97.12 86 TYR A C 1
ATOM 695 O O . TYR A 1 86 ? 6.034 3.593 -8.290 1.00 97.12 86 TYR A O 1
ATOM 703 N N . ASP A 1 87 ? 6.673 1.511 -7.738 1.00 95.25 87 ASP A N 1
ATOM 704 C CA . ASP A 1 87 ? 8.103 1.723 -7.905 1.00 95.25 87 ASP A CA 1
ATOM 705 C C . ASP A 1 87 ? 8.643 0.946 -9.122 1.00 95.25 87 ASP A C 1
ATOM 707 O O . ASP A 1 87 ? 9.068 -0.211 -8.991 1.00 95.25 87 ASP A O 1
ATOM 711 N N . PRO A 1 88 ? 8.644 1.567 -10.321 1.00 90.75 88 PRO A N 1
ATOM 712 C CA . PRO A 1 88 ? 9.237 0.977 -11.513 1.00 90.75 88 PRO A CA 1
ATOM 713 C C . PRO A 1 88 ? 10.766 1.013 -11.457 1.00 90.75 88 PRO A C 1
ATOM 715 O O . PRO A 1 88 ? 11.373 1.868 -10.796 1.00 90.75 88 PRO A O 1
ATOM 718 N N . ASP A 1 89 ? 11.390 0.130 -12.235 1.00 87.06 89 ASP A N 1
ATOM 719 C CA . ASP A 1 89 ? 12.830 0.170 -12.466 1.00 87.06 89 ASP A CA 1
ATOM 720 C C . ASP A 1 89 ? 13.247 1.459 -13.199 1.00 87.06 89 ASP A C 1
ATOM 722 O O . ASP A 1 89 ? 12.519 2.025 -14.023 1.00 87.06 89 ASP A O 1
ATOM 726 N N . SER A 1 90 ? 14.460 1.932 -12.895 1.00 72.88 90 SER A N 1
ATOM 727 C CA . SER A 1 90 ? 15.058 3.084 -13.572 1.00 72.88 90 SER A CA 1
ATOM 728 C C . SER A 1 90 ? 15.279 2.775 -15.048 1.00 72.88 90 SER A C 1
ATOM 730 O O . SER A 1 90 ? 16.003 1.846 -15.400 1.00 72.88 90 SER A O 1
ATOM 732 N N . ARG A 1 91 ? 14.707 3.596 -15.927 1.00 64.06 91 ARG A N 1
ATOM 733 C CA . ARG A 1 91 ? 14.845 3.415 -17.379 1.00 64.06 91 ARG A CA 1
ATOM 734 C C . ARG A 1 91 ? 16.108 4.009 -17.970 1.00 64.06 91 ARG A C 1
ATOM 736 O O . ARG A 1 91 ? 16.479 3.670 -19.085 1.00 64.06 91 ARG A O 1
ATOM 743 N N . SER A 1 92 ? 16.757 4.902 -17.233 1.00 58.31 92 SER A N 1
ATOM 744 C CA . SER A 1 92 ? 17.971 5.596 -17.661 1.00 58.31 92 SER A CA 1
ATOM 745 C C . SER A 1 92 ? 19.239 5.025 -17.021 1.00 58.31 92 SER A C 1
ATOM 747 O O . SER A 1 92 ? 20.301 5.627 -17.144 1.00 58.31 92 SER A O 1
ATOM 749 N N . GLY A 1 93 ? 19.150 3.896 -16.302 1.00 52.75 93 GLY A N 1
ATOM 750 C CA . GLY A 1 93 ? 20.288 3.318 -15.578 1.00 52.75 93 GLY A CA 1
ATOM 751 C C . GLY A 1 93 ? 20.784 4.172 -14.402 1.00 52.75 93 GLY A C 1
ATOM 752 O O . GLY A 1 93 ? 21.792 3.837 -13.787 1.00 52.75 93 GLY A O 1
ATOM 753 N N . ALA A 1 94 ? 20.089 5.268 -14.072 1.00 58.03 94 ALA A N 1
ATOM 754 C CA . ALA A 1 94 ? 20.389 6.084 -12.904 1.00 58.03 94 ALA A CA 1
ATOM 755 C C . ALA A 1 94 ? 20.109 5.295 -11.619 1.00 58.03 94 ALA A C 1
ATOM 757 O O . ALA A 1 94 ? 19.076 4.625 -11.525 1.00 58.03 94 ALA A O 1
ATOM 758 N N . THR A 1 95 ? 21.006 5.409 -10.634 1.00 60.47 95 THR A N 1
ATOM 759 C CA . THR A 1 95 ? 20.844 4.821 -9.301 1.00 60.47 95 THR A CA 1
ATOM 760 C C . THR A 1 95 ? 19.531 5.305 -8.694 1.00 60.47 95 THR A C 1
ATOM 762 O O . THR A 1 95 ? 19.323 6.510 -8.531 1.00 60.47 95 THR A O 1
ATOM 765 N N . LEU A 1 96 ? 18.626 4.375 -8.393 1.00 66.69 96 LEU A N 1
ATOM 766 C CA . LEU A 1 96 ? 17.375 4.700 -7.724 1.00 66.69 96 LEU A CA 1
ATOM 767 C C . LEU A 1 96 ? 17.694 5.235 -6.323 1.00 66.69 96 LEU A C 1
ATOM 769 O O . LEU A 1 96 ? 18.626 4.792 -5.659 1.00 66.69 96 LEU A O 1
ATOM 773 N N . ASN A 1 97 ? 16.918 6.201 -5.845 1.00 89.81 97 ASN A N 1
ATOM 774 C CA . ASN A 1 97 ? 17.017 6.683 -4.472 1.00 89.81 97 ASN A CA 1
ATOM 775 C C . ASN A 1 97 ? 16.265 5.743 -3.515 1.00 89.81 97 ASN A C 1
ATOM 777 O O . ASN A 1 97 ? 15.370 6.184 -2.793 1.00 89.81 97 ASN A O 1
ATOM 781 N N . GLU A 1 98 ? 16.603 4.447 -3.518 1.00 92.88 98 GLU A N 1
ATOM 782 C CA . GLU A 1 98 ? 15.772 3.402 -2.903 1.00 92.88 98 GLU A CA 1
ATOM 783 C C . GLU A 1 98 ? 15.503 3.658 -1.420 1.00 92.88 98 GLU A C 1
ATOM 785 O O . GLU A 1 98 ? 14.369 3.551 -0.973 1.00 92.88 98 GLU A O 1
ATOM 790 N N . THR A 1 99 ? 16.511 4.114 -0.673 1.00 94.50 99 THR A N 1
ATOM 791 C CA . THR A 1 99 ? 16.358 4.454 0.748 1.00 94.50 99 THR A CA 1
ATOM 792 C C . THR A 1 99 ? 15.338 5.576 0.979 1.00 94.50 99 THR A C 1
ATOM 794 O O . THR A 1 99 ? 14.598 5.552 1.958 1.00 94.50 99 THR A O 1
ATOM 797 N N . GLN A 1 100 ? 15.282 6.570 0.086 1.00 95.38 100 GLN A N 1
ATOM 798 C CA . GLN A 1 100 ? 14.285 7.642 0.172 1.00 95.38 100 GLN A CA 1
ATOM 799 C C . GLN A 1 100 ? 12.894 7.134 -0.224 1.00 95.38 100 GLN A C 1
ATOM 801 O O . GLN A 1 100 ? 11.910 7.523 0.394 1.00 95.38 100 GLN A O 1
ATOM 806 N N . ARG A 1 101 ? 12.800 6.261 -1.232 1.00 95.69 101 ARG A N 1
ATOM 807 C CA . ARG A 1 101 ? 11.531 5.631 -1.637 1.00 95.69 101 ARG A CA 1
ATOM 808 C C . ARG A 1 101 ? 10.975 4.737 -0.538 1.00 95.69 101 ARG A C 1
ATOM 810 O O . ARG A 1 101 ? 9.800 4.846 -0.219 1.00 95.69 101 ARG A O 1
ATOM 817 N N . ALA A 1 102 ? 11.831 3.953 0.113 1.00 97.06 102 ALA A N 1
ATOM 818 C CA . ALA A 1 102 ? 11.465 3.180 1.288 1.00 97.06 102 ALA A CA 1
ATOM 819 C C . ALA A 1 102 ? 10.972 4.091 2.422 1.00 97.06 102 ALA A C 1
ATOM 821 O O . ALA A 1 102 ? 9.935 3.816 3.010 1.00 97.06 102 ALA A O 1
ATOM 822 N N . GLY A 1 103 ? 11.640 5.221 2.676 1.00 97.56 103 GLY A N 1
ATOM 823 C CA . GLY A 1 103 ? 11.135 6.213 3.629 1.00 97.56 103 GLY A CA 1
ATOM 824 C C . GLY A 1 103 ? 9.755 6.761 3.240 1.00 97.56 103 GLY A C 1
ATOM 825 O O . GLY A 1 103 ? 8.885 6.876 4.091 1.00 97.56 103 GLY A O 1
ATOM 826 N N . ALA A 1 104 ? 9.511 7.029 1.953 1.00 97.12 104 ALA A N 1
ATOM 827 C CA . ALA A 1 104 ? 8.194 7.459 1.480 1.00 97.12 104 ALA A CA 1
ATOM 828 C C . ALA A 1 104 ? 7.115 6.381 1.685 1.00 97.12 104 ALA A C 1
ATOM 830 O O . ALA A 1 104 ? 6.030 6.710 2.137 1.00 97.12 104 ALA A O 1
ATOM 831 N N . VAL A 1 105 ? 7.431 5.102 1.453 1.00 97.81 105 VAL A N 1
ATOM 832 C CA . VAL A 1 105 ? 6.521 3.985 1.766 1.00 97.81 105 VAL A CA 1
ATOM 833 C C . VAL A 1 105 ? 6.127 4.001 3.243 1.00 97.81 105 VAL A C 1
ATOM 835 O O . VAL A 1 105 ? 4.950 3.906 3.564 1.00 97.81 105 VAL A O 1
ATOM 838 N N . PHE A 1 106 ? 7.084 4.161 4.159 1.00 98.12 106 PHE A N 1
ATOM 839 C CA . PHE A 1 106 ? 6.771 4.213 5.591 1.00 98.12 106 PHE A CA 1
ATOM 840 C C . PHE A 1 106 ? 5.984 5.466 5.990 1.00 98.12 106 PHE A C 1
ATOM 842 O O . PHE A 1 106 ? 5.188 5.399 6.922 1.00 98.12 106 PHE A O 1
ATOM 849 N N . GLU A 1 107 ? 6.159 6.584 5.287 1.00 97.56 107 GLU A N 1
ATOM 850 C CA . GLU A 1 107 ? 5.284 7.746 5.449 1.00 97.56 107 GLU A CA 1
ATOM 851 C C . GLU A 1 107 ? 3.850 7.436 5.000 1.00 97.56 107 GLU A C 1
ATOM 853 O O . GLU A 1 107 ? 2.909 7.796 5.699 1.00 97.56 107 GLU A O 1
ATOM 858 N N . ASP A 1 108 ? 3.663 6.721 3.891 1.00 97.69 108 ASP A N 1
ATOM 859 C CA . ASP A 1 108 ? 2.338 6.298 3.418 1.00 97.69 108 ASP A CA 1
ATOM 860 C C . ASP A 1 108 ? 1.660 5.373 4.451 1.00 97.69 108 ASP A C 1
ATOM 862 O O . ASP A 1 108 ? 0.500 5.581 4.815 1.00 97.69 108 ASP A O 1
ATOM 866 N N . LEU A 1 109 ? 2.414 4.429 5.032 1.00 98.19 109 LEU A N 1
ATOM 867 C CA . LEU A 1 109 ? 1.938 3.582 6.134 1.00 98.19 109 LEU A CA 1
ATOM 868 C C . LEU A 1 109 ? 1.548 4.395 7.375 1.00 98.19 109 LEU A C 1
ATOM 870 O O . LEU A 1 109 ? 0.523 4.115 7.996 1.00 98.19 109 LEU A O 1
ATOM 874 N N . ARG A 1 110 ? 2.347 5.406 7.737 1.00 96.88 110 ARG A N 1
ATOM 875 C CA . ARG A 1 110 ? 2.054 6.301 8.864 1.00 96.88 110 ARG A CA 1
ATOM 876 C C . ARG A 1 110 ? 0.747 7.053 8.643 1.00 96.88 110 ARG A C 1
ATOM 878 O O . ARG A 1 110 ? -0.070 7.132 9.555 1.00 96.88 110 ARG A O 1
ATOM 885 N N . ARG A 1 111 ? 0.542 7.600 7.441 1.00 95.81 111 ARG A N 1
ATOM 886 C CA . ARG A 1 111 ? -0.681 8.335 7.084 1.00 95.81 111 ARG A CA 1
ATOM 887 C C . ARG A 1 111 ? -1.914 7.440 7.216 1.00 95.81 111 ARG A C 1
ATOM 889 O O . ARG A 1 111 ? -2.861 7.818 7.897 1.00 95.81 111 ARG A O 1
ATOM 896 N N . LEU A 1 112 ? -1.854 6.216 6.691 1.00 97.19 112 LEU A N 1
ATOM 897 C CA . LEU A 1 112 ? -2.921 5.226 6.868 1.00 97.19 112 LEU A CA 1
ATOM 898 C C . LEU A 1 112 ? -3.153 4.850 8.335 1.00 97.19 112 LEU A C 1
ATOM 900 O O . LEU A 1 112 ? -4.296 4.780 8.779 1.00 97.19 112 LEU A O 1
ATOM 904 N N . GLN A 1 113 ? -2.089 4.655 9.117 1.00 96.88 113 GLN A N 1
ATOM 905 C CA . GLN A 1 113 ? -2.208 4.326 10.538 1.00 96.88 113 GLN A CA 1
ATOM 906 C C . GLN A 1 113 ? -3.030 5.373 11.301 1.00 96.88 113 GLN A C 1
ATOM 908 O O . GLN A 1 113 ? -3.826 5.001 12.163 1.00 96.88 113 GLN A O 1
ATOM 913 N N . LEU A 1 114 ? -2.894 6.660 10.970 1.00 95.31 114 LEU A N 1
ATOM 914 C CA . LEU A 1 114 ? -3.681 7.724 11.601 1.00 95.31 114 LEU A CA 1
ATOM 915 C C . LEU A 1 114 ? -5.190 7.567 11.359 1.00 95.31 114 LEU A C 1
ATOM 917 O O . LEU A 1 114 ? -5.971 7.946 12.224 1.00 95.31 114 LEU A O 1
ATOM 921 N N . LEU A 1 115 ? -5.600 7.009 10.219 1.00 95.50 115 LEU A N 1
ATOM 922 C CA . LEU A 1 115 ? -7.008 6.809 9.854 1.00 95.50 115 LEU A CA 1
ATOM 923 C C . LEU A 1 115 ? -7.581 5.472 10.345 1.00 95.50 115 LEU A C 1
ATOM 925 O O . LEU A 1 115 ? -8.791 5.273 10.288 1.00 95.50 115 LEU A O 1
ATOM 929 N N . SER A 1 116 ? -6.732 4.565 10.834 1.00 93.56 116 SER A N 1
ATOM 930 C CA . SER A 1 116 ? -7.125 3.181 11.134 1.00 93.56 116 SER A CA 1
ATOM 931 C C . SER A 1 116 ? -8.090 3.003 12.315 1.00 93.56 116 SER A C 1
ATOM 933 O O . SER A 1 116 ? -8.651 1.922 12.473 1.00 93.56 116 SER A O 1
ATOM 935 N N . ASP A 1 117 ? -8.313 4.049 13.119 1.00 92.06 117 ASP A N 1
ATOM 936 C CA . ASP A 1 117 ? -9.354 4.056 14.158 1.00 92.06 117 ASP A CA 1
ATOM 937 C C . ASP A 1 117 ? -10.769 4.218 13.547 1.00 92.06 117 ASP A C 1
ATOM 939 O O . ASP A 1 117 ? -11.741 3.718 14.113 1.00 92.06 117 ASP A O 1
ATOM 943 N N . ASP A 1 118 ? -10.881 4.871 12.381 1.00 92.88 118 ASP A N 1
ATOM 944 C CA . ASP A 1 118 ? -12.155 5.227 11.733 1.00 92.88 118 ASP A CA 1
ATOM 945 C C . ASP A 1 118 ? -12.411 4.461 10.421 1.00 92.88 118 ASP A C 1
ATOM 947 O O . ASP A 1 118 ? -13.546 4.406 9.950 1.00 92.88 118 ASP A O 1
ATOM 951 N N . ALA A 1 119 ? -11.372 3.882 9.811 1.00 96.56 119 ALA A N 1
ATOM 952 C CA . ALA A 1 119 ? -11.458 3.206 8.519 1.00 96.56 119 ALA A CA 1
ATOM 953 C C . ALA A 1 119 ? -10.560 1.969 8.431 1.00 96.56 119 ALA A C 1
ATOM 955 O O . ALA A 1 119 ? -9.476 1.905 9.012 1.00 96.56 119 ALA A O 1
ATOM 956 N N . VAL A 1 120 ? -10.966 1.002 7.610 1.00 98.06 120 VAL A N 1
ATOM 957 C CA . VAL A 1 120 ? -10.100 -0.113 7.222 1.00 98.06 120 VAL A CA 1
ATOM 958 C C . VAL A 1 120 ? -9.108 0.386 6.178 1.00 98.06 120 VAL A C 1
ATOM 960 O O . VAL A 1 120 ? -9.491 0.829 5.098 1.00 98.06 120 VAL A O 1
ATOM 963 N N . CYS A 1 121 ? -7.822 0.327 6.507 1.00 98.50 121 CYS A N 1
ATOM 964 C CA . CYS A 1 121 ? -6.772 0.946 5.710 1.00 98.50 121 CYS A CA 1
ATOM 965 C C . CYS A 1 121 ? -5.965 -0.095 4.931 1.00 98.50 121 CYS A C 1
ATOM 967 O O . CYS A 1 121 ? -5.451 -1.046 5.525 1.00 98.50 121 CYS A O 1
ATOM 969 N N . TYR A 1 122 ? -5.798 0.113 3.626 1.00 98.75 122 TYR A N 1
ATOM 970 C CA . TYR A 1 122 ? -4.985 -0.728 2.754 1.00 98.75 122 TYR A CA 1
ATOM 971 C C . TYR A 1 122 ? -3.857 0.060 2.089 1.00 98.75 122 TYR A C 1
ATOM 973 O O . TYR A 1 122 ? -4.057 1.154 1.571 1.00 98.75 122 TYR A O 1
ATOM 981 N N . PHE A 1 123 ? -2.666 -0.527 2.056 1.00 98.81 123 PHE A N 1
ATOM 982 C CA . PHE A 1 123 ? -1.542 -0.034 1.273 1.00 98.81 123 PHE A CA 1
ATOM 983 C C . PHE A 1 123 ? -1.265 -0.995 0.119 1.00 98.81 123 PHE A C 1
ATOM 985 O O . PHE A 1 123 ? -0.904 -2.152 0.350 1.00 98.81 123 PHE A O 1
ATOM 992 N N . VAL A 1 124 ? -1.433 -0.524 -1.115 1.00 98.81 124 VAL A N 1
ATOM 993 C CA . VAL A 1 124 ? -1.170 -1.292 -2.338 1.00 98.81 124 VAL A CA 1
ATOM 994 C C . VAL A 1 124 ? 0.212 -0.928 -2.859 1.00 98.81 124 VAL A C 1
ATOM 996 O O . VAL A 1 124 ? 0.428 0.173 -3.361 1.00 98.81 124 VAL A O 1
ATOM 999 N N . TYR A 1 125 ? 1.149 -1.868 -2.779 1.00 98.50 125 TYR A N 1
ATOM 1000 C CA . TYR A 1 125 ? 2.532 -1.658 -3.179 1.00 98.50 125 TYR A CA 1
ATOM 1001 C C . TYR A 1 125 ? 2.934 -2.569 -4.330 1.00 98.50 125 TYR A C 1
ATOM 1003 O O . TYR A 1 125 ? 2.954 -3.794 -4.202 1.00 98.50 125 TYR A O 1
ATOM 1011 N N . VAL A 1 126 ? 3.303 -1.959 -5.453 1.00 98.00 126 VAL A N 1
ATOM 1012 C CA . VAL A 1 126 ? 3.805 -2.658 -6.632 1.00 98.00 126 VAL A CA 1
ATOM 1013 C C . VAL A 1 126 ? 5.251 -2.241 -6.876 1.00 98.00 126 VAL A C 1
ATOM 1015 O O . VAL A 1 126 ? 5.556 -1.061 -7.036 1.00 98.00 126 VAL A O 1
ATOM 1018 N N . THR A 1 127 ? 6.156 -3.208 -6.937 1.00 96.12 127 THR A N 1
ATOM 1019 C CA . THR A 1 127 ? 7.592 -2.960 -7.139 1.00 96.12 127 THR A CA 1
ATOM 1020 C C . THR A 1 127 ? 8.144 -3.777 -8.284 1.00 96.12 127 THR A C 1
ATOM 1022 O O . THR A 1 127 ? 7.767 -4.936 -8.446 1.00 96.12 127 THR A O 1
ATOM 1025 N N . MET A 1 128 ? 9.121 -3.221 -8.990 1.00 94.38 128 MET A N 1
ATOM 1026 C CA . MET A 1 128 ? 10.001 -3.986 -9.873 1.00 94.38 128 MET A CA 1
ATOM 1027 C C . MET A 1 128 ? 11.322 -4.353 -9.174 1.00 94.38 128 MET A C 1
ATOM 1029 O O . MET A 1 128 ? 11.518 -4.093 -7.981 1.00 94.38 128 MET A O 1
ATOM 1033 N N . LYS A 1 129 ? 12.236 -4.982 -9.918 1.00 90.75 129 LYS A N 1
ATOM 1034 C CA . LYS A 1 129 ? 13.464 -5.634 -9.438 1.00 90.75 129 LYS A CA 1
ATOM 1035 C C . LYS A 1 129 ? 14.327 -4.787 -8.498 1.00 90.75 129 LYS A C 1
ATOM 1037 O O . LYS A 1 129 ? 14.918 -5.340 -7.567 1.00 90.75 129 LYS A O 1
ATOM 1042 N N . GLY A 1 130 ? 14.466 -3.486 -8.750 1.00 90.25 130 GLY A N 1
ATOM 1043 C CA . GLY A 1 130 ? 15.293 -2.594 -7.934 1.00 90.25 130 GLY A CA 1
ATOM 1044 C C . GLY A 1 130 ? 14.768 -2.461 -6.504 1.00 90.25 130 GLY A C 1
ATOM 1045 O O . GLY A 1 130 ? 15.473 -2.782 -5.543 1.00 90.25 130 GLY A O 1
ATOM 1046 N N . MET A 1 131 ? 13.509 -2.041 -6.370 1.00 94.31 131 MET A N 1
ATOM 1047 C CA . MET A 1 131 ? 12.882 -1.837 -5.062 1.00 94.31 131 MET A CA 1
ATOM 1048 C C . MET A 1 131 ? 12.534 -3.148 -4.359 1.00 94.31 131 MET A C 1
ATOM 1050 O O . MET A 1 131 ? 12.717 -3.225 -3.145 1.00 94.31 131 MET A O 1
ATOM 1054 N N . ASP A 1 132 ? 12.147 -4.187 -5.102 1.00 94.06 132 ASP A N 1
ATOM 1055 C CA . ASP A 1 132 ? 11.955 -5.545 -4.574 1.00 94.06 132 ASP A CA 1
ATOM 1056 C C . ASP A 1 132 ? 13.207 -6.030 -3.820 1.00 94.06 132 ASP A C 1
ATOM 1058 O O . ASP A 1 132 ? 13.170 -6.352 -2.629 1.00 94.06 132 ASP A O 1
ATOM 1062 N N . ARG A 1 133 ? 14.371 -5.952 -4.478 1.00 93.50 133 ARG A N 1
ATOM 1063 C CA . ARG A 1 133 ? 15.653 -6.322 -3.870 1.00 93.50 133 ARG A CA 1
ATOM 1064 C C . ARG A 1 133 ? 16.004 -5.445 -2.674 1.00 93.50 133 ARG A C 1
ATOM 1066 O O . ARG A 1 133 ? 16.536 -5.946 -1.682 1.00 93.50 133 ARG A O 1
ATOM 1073 N N . HIS A 1 134 ? 15.780 -4.135 -2.775 1.00 94.38 134 HIS A N 1
ATOM 1074 C CA . HIS A 1 134 ? 16.098 -3.216 -1.688 1.00 94.38 134 HIS A CA 1
ATOM 1075 C C . HIS A 1 134 ? 15.312 -3.570 -0.423 1.00 94.38 134 HIS A C 1
ATOM 1077 O O . HIS A 1 134 ? 15.905 -3.726 0.647 1.00 94.38 134 HIS A O 1
ATOM 1083 N N . PHE A 1 135 ? 14.000 -3.762 -0.556 1.00 95.69 135 PHE A N 1
ATOM 1084 C CA . PHE A 1 135 ? 13.133 -4.107 0.560 1.00 95.69 135 PHE A CA 1
ATOM 1085 C C . PHE A 1 135 ? 13.447 -5.489 1.140 1.00 95.69 135 PHE A C 1
ATOM 1087 O O . PHE A 1 135 ? 13.559 -5.610 2.359 1.00 95.69 135 PHE A O 1
ATOM 1094 N N . HIS A 1 136 ? 13.709 -6.500 0.305 1.00 94.31 136 HIS A N 1
ATOM 1095 C CA . HIS A 1 136 ? 14.136 -7.819 0.788 1.00 94.31 136 HIS A CA 1
ATOM 1096 C C . HIS A 1 136 ? 15.429 -7.780 1.620 1.00 94.31 136 HIS A C 1
ATOM 1098 O O . HIS A 1 136 ? 15.588 -8.583 2.540 1.00 94.31 136 HIS A O 1
ATOM 1104 N N . ASN A 1 137 ? 16.337 -6.846 1.327 1.00 94.00 137 ASN A N 1
ATOM 1105 C CA . ASN A 1 137 ? 17.615 -6.723 2.029 1.00 94.00 137 ASN A CA 1
ATOM 1106 C C . ASN A 1 137 ? 17.563 -5.820 3.268 1.00 94.00 137 ASN A C 1
ATOM 1108 O O . ASN A 1 137 ? 18.342 -6.025 4.196 1.00 94.00 137 ASN A O 1
ATOM 1112 N N . ARG A 1 138 ? 16.732 -4.771 3.259 1.00 94.69 138 ARG A N 1
ATOM 1113 C CA . ARG A 1 138 ? 16.776 -3.687 4.263 1.00 94.69 138 ARG A CA 1
ATOM 1114 C C . ARG A 1 138 ? 15.526 -3.580 5.133 1.00 94.69 138 ARG A C 1
ATOM 1116 O O . ARG A 1 138 ? 15.582 -2.927 6.169 1.00 94.69 138 ARG A O 1
ATOM 1123 N N . HIS A 1 139 ? 14.429 -4.199 4.708 1.00 95.75 139 HIS A N 1
ATOM 1124 C CA . HIS A 1 139 ? 13.105 -4.084 5.320 1.00 95.75 139 HIS A CA 1
ATOM 1125 C C . HIS A 1 139 ? 12.369 -5.434 5.275 1.00 95.75 139 HIS A C 1
ATOM 1127 O O . HIS A 1 139 ? 11.171 -5.497 4.991 1.00 95.75 139 HIS A O 1
ATOM 1133 N N . ARG A 1 140 ? 13.106 -6.530 5.504 1.00 96.06 140 ARG A N 1
ATOM 1134 C CA . ARG A 1 140 ? 12.616 -7.909 5.359 1.00 96.06 140 ARG A CA 1
ATOM 1135 C C . ARG A 1 140 ? 11.495 -8.244 6.340 1.00 96.06 140 ARG A C 1
ATOM 1137 O O . ARG A 1 140 ? 10.690 -9.110 6.054 1.00 96.06 140 ARG A O 1
ATOM 1144 N N . GLU A 1 141 ? 11.431 -7.587 7.482 1.00 96.25 141 GLU A N 1
ATOM 1145 C CA . GLU A 1 141 ? 10.397 -7.812 8.491 1.00 96.25 141 GLU A CA 1
ATOM 1146 C C . GLU A 1 141 ? 9.011 -7.417 7.970 1.00 96.25 141 GLU A C 1
ATOM 1148 O O . GLU A 1 141 ? 8.037 -8.109 8.227 1.00 96.25 141 GLU A O 1
ATOM 1153 N N . LEU A 1 142 ? 8.945 -6.349 7.169 1.00 96.38 142 LEU A N 1
ATOM 1154 C CA . LEU A 1 142 ? 7.729 -5.909 6.487 1.00 96.38 142 LEU A CA 1
ATOM 1155 C C . LEU A 1 142 ? 7.557 -6.630 5.144 1.00 96.38 142 LEU A C 1
ATOM 1157 O O . LEU A 1 142 ? 6.523 -7.217 4.848 1.00 96.38 142 LEU A O 1
ATOM 1161 N N . TYR A 1 143 ? 8.590 -6.581 4.305 1.00 96.25 143 TYR A N 1
ATOM 1162 C CA . TYR A 1 143 ? 8.527 -7.075 2.930 1.00 96.25 143 TYR A CA 1
ATOM 1163 C C . TYR A 1 143 ? 8.784 -8.580 2.823 1.00 96.25 143 TYR A C 1
ATOM 1165 O O . TYR A 1 143 ? 8.820 -9.138 1.741 1.00 96.25 143 TYR A O 1
ATOM 1173 N N . GLY A 1 144 ? 9.028 -9.274 3.923 1.00 96.00 144 GLY A N 1
ATOM 1174 C CA . GLY A 1 144 ? 9.148 -10.729 3.957 1.00 96.00 144 GLY A CA 1
ATOM 1175 C C . GLY A 1 144 ? 7.825 -11.418 4.247 1.00 96.00 144 GLY A C 1
ATOM 1176 O O . GLY A 1 144 ? 7.744 -12.616 3.999 1.00 96.00 144 GLY A O 1
ATOM 1177 N N . LEU A 1 145 ? 6.816 -10.672 4.714 1.00 97.62 145 LEU A N 1
ATOM 1178 C CA . LEU A 1 145 ? 5.521 -11.219 5.105 1.00 97.62 145 LEU A CA 1
ATOM 1179 C C . LEU A 1 145 ? 4.889 -11.990 3.948 1.00 97.62 145 LEU A C 1
ATOM 1181 O O . LEU A 1 145 ? 4.811 -11.476 2.819 1.00 97.62 145 LEU A O 1
ATOM 1185 N N . VAL A 1 146 ? 4.440 -13.208 4.239 1.00 96.50 146 VAL A N 1
ATOM 1186 C CA . VAL A 1 146 ? 3.507 -13.942 3.381 1.00 96.50 146 VAL A CA 1
ATOM 1187 C C . VAL A 1 146 ? 2.066 -13.607 3.762 1.00 96.50 146 VAL A C 1
ATOM 1189 O O . VAL A 1 146 ? 1.807 -12.988 4.793 1.00 96.50 146 VAL A O 1
ATOM 1192 N N . GLN A 1 147 ? 1.118 -13.977 2.904 1.00 96.50 147 GLN A N 1
ATOM 1193 C CA . GLN A 1 147 ? -0.296 -13.697 3.135 1.00 96.50 147 GLN A CA 1
ATOM 1194 C C . GLN A 1 147 ? -0.764 -14.258 4.490 1.00 96.50 147 GLN A C 1
ATOM 1196 O O . GLN A 1 147 ? -0.519 -15.422 4.808 1.00 96.50 147 GLN A O 1
ATOM 1201 N N . GLY A 1 148 ? -1.436 -13.415 5.274 1.00 96.88 148 GLY A N 1
ATOM 1202 C CA . GLY A 1 148 ? -1.906 -13.701 6.628 1.00 96.88 148 GLY A CA 1
ATOM 1203 C C . GLY A 1 148 ? -0.896 -13.394 7.738 1.00 96.88 148 GLY A C 1
ATOM 1204 O O . GLY A 1 148 ? -1.287 -13.367 8.902 1.00 96.88 148 GLY A O 1
ATOM 1205 N N . GLU A 1 149 ? 0.376 -13.138 7.421 1.00 98.38 149 GLU A N 1
ATOM 1206 C CA . GLU A 1 149 ? 1.364 -12.738 8.426 1.00 98.38 149 GLU A CA 1
ATOM 1207 C C . GLU A 1 149 ? 1.298 -11.242 8.734 1.00 98.38 149 GLU A C 1
ATOM 1209 O O . GLU A 1 149 ? 0.999 -10.412 7.868 1.00 98.38 149 GLU A O 1
ATOM 1214 N N . SER A 1 150 ? 1.666 -10.906 9.971 1.00 98.31 150 SER A N 1
ATOM 1215 C CA . SER A 1 150 ? 1.699 -9.535 10.468 1.00 98.31 150 SER A CA 1
ATOM 1216 C C . SER A 1 150 ? 3.072 -9.153 11.010 1.00 98.31 150 SER A C 1
ATOM 1218 O O . SER A 1 150 ? 3.790 -9.970 11.587 1.00 98.31 150 SER A O 1
ATOM 1220 N N . PHE A 1 151 ? 3.406 -7.873 10.876 1.00 98.12 151 PHE A N 1
ATOM 1221 C CA . PHE A 1 151 ? 4.574 -7.241 11.472 1.00 98.12 151 PHE A CA 1
ATOM 1222 C C . PHE A 1 151 ? 4.148 -6.030 12.301 1.00 98.12 151 PHE A C 1
ATOM 1224 O O . PHE A 1 151 ? 3.416 -5.163 11.823 1.00 98.12 151 PHE A O 1
ATOM 1231 N N . GLU A 1 152 ? 4.635 -5.955 13.537 1.00 98.12 152 GLU A N 1
ATOM 1232 C CA . GLU A 1 152 ? 4.445 -4.797 14.407 1.00 98.12 152 GLU A CA 1
ATOM 1233 C C . GLU A 1 152 ? 5.598 -3.807 14.196 1.00 98.12 152 GLU A C 1
ATOM 1235 O O . GLU A 1 152 ? 6.739 -4.031 14.618 1.00 98.12 152 GLU A O 1
ATOM 1240 N N . ILE A 1 153 ? 5.302 -2.688 13.540 1.00 97.69 153 ILE A N 1
ATOM 1241 C CA . ILE A 1 153 ? 6.206 -1.547 13.473 1.00 97.69 153 ILE A CA 1
ATOM 1242 C C . ILE A 1 153 ? 6.205 -0.901 14.855 1.00 97.69 153 ILE A C 1
ATOM 1244 O O . ILE A 1 153 ? 5.195 -0.361 15.295 1.00 97.69 153 ILE A O 1
ATOM 1248 N N . ARG A 1 154 ? 7.356 -0.927 15.525 1.00 97.06 154 ARG A N 1
ATOM 1249 C CA . ARG A 1 154 ? 7.587 -0.233 16.800 1.00 97.06 154 ARG A CA 1
ATOM 1250 C C . ARG A 1 154 ? 8.452 0.996 16.591 1.00 97.06 154 ARG A C 1
ATOM 1252 O O . ARG A 1 154 ? 9.253 1.039 15.658 1.00 97.06 154 ARG A O 1
ATOM 1259 N N . ARG A 1 155 ? 8.430 1.944 17.533 1.00 95.25 155 ARG A N 1
ATOM 1260 C CA . ARG A 1 155 ? 9.344 3.108 17.506 1.00 95.25 155 ARG A CA 1
ATOM 1261 C C . ARG A 1 155 ? 10.819 2.722 17.362 1.00 95.25 155 ARG A C 1
ATOM 1263 O O . ARG A 1 155 ? 11.575 3.420 16.690 1.00 95.25 155 ARG A O 1
ATOM 1270 N N . SER A 1 156 ? 11.231 1.600 17.956 1.00 95.75 156 SER A N 1
ATOM 1271 C CA . SER A 1 156 ? 12.602 1.084 17.859 1.00 95.75 156 SER A CA 1
ATOM 1272 C C . SER A 1 156 ? 13.011 0.701 16.434 1.00 95.75 156 SER A C 1
ATOM 1274 O O . SER A 1 156 ? 14.199 0.752 16.127 1.00 95.75 156 SER A O 1
ATOM 1276 N N . TYR A 1 157 ? 12.057 0.400 15.545 1.00 96.19 157 TYR A N 1
ATOM 1277 C CA . TYR A 1 157 ? 12.325 0.106 14.136 1.00 96.19 157 TYR A CA 1
ATOM 1278 C C . TYR A 1 157 ? 13.030 1.264 13.419 1.00 96.19 157 TYR A C 1
ATOM 1280 O O . TYR A 1 157 ? 13.796 1.041 12.483 1.00 96.19 157 TYR A O 1
ATOM 1288 N N . PHE A 1 158 ? 12.797 2.503 13.858 1.00 96.62 158 PHE A N 1
ATOM 1289 C CA . PHE A 1 158 ? 13.345 3.707 13.232 1.00 96.62 158 PHE A CA 1
ATOM 1290 C C . PHE A 1 158 ? 14.717 4.116 13.780 1.00 96.62 158 PHE A C 1
ATOM 1292 O O . PHE A 1 158 ? 15.368 4.981 13.197 1.00 96.62 158 PHE A O 1
ATOM 1299 N N . ALA A 1 159 ? 15.174 3.513 14.883 1.00 94.31 159 ALA A N 1
ATOM 1300 C CA . ALA A 1 159 ? 16.347 3.978 15.625 1.00 94.31 159 ALA A CA 1
ATOM 1301 C C . ALA A 1 159 ? 17.660 3.899 14.824 1.00 94.31 159 ALA A C 1
ATOM 1303 O O . ALA A 1 159 ? 18.552 4.722 15.020 1.00 94.31 159 ALA A O 1
ATOM 1304 N N . ASP A 1 160 ? 17.776 2.930 13.916 1.00 92.44 160 ASP A N 1
ATOM 1305 C CA . ASP A 1 160 ? 18.974 2.667 13.113 1.00 92.44 160 ASP A CA 1
ATOM 1306 C C . ASP A 1 160 ? 18.827 3.084 11.638 1.00 92.44 160 ASP A C 1
ATOM 1308 O O . ASP A 1 160 ? 19.700 2.803 10.809 1.00 92.44 160 ASP A O 1
ATOM 1312 N N . LYS A 1 161 ? 17.722 3.752 11.280 1.00 95.38 161 LYS A N 1
ATOM 1313 C CA . LYS A 1 161 ? 17.423 4.066 9.883 1.00 95.38 161 LYS A CA 1
ATOM 1314 C C . LYS A 1 161 ? 18.260 5.250 9.379 1.00 95.38 161 LYS A C 1
ATOM 1316 O O . LYS A 1 161 ? 18.445 6.237 10.094 1.00 95.38 161 LYS A O 1
ATOM 1321 N N . PRO A 1 162 ? 18.773 5.201 8.131 1.00 95.00 162 PRO A N 1
ATOM 1322 C CA . PRO A 1 162 ? 19.588 6.281 7.582 1.00 95.00 162 PRO A CA 1
ATOM 1323 C C . PRO A 1 162 ? 18.848 7.622 7.547 1.00 95.00 162 PRO A C 1
ATOM 1325 O O . PRO A 1 162 ? 17.643 7.675 7.310 1.00 95.00 162 PRO A O 1
ATOM 1328 N N . ARG A 1 163 ? 19.583 8.738 7.640 1.00 95.25 163 ARG A N 1
ATOM 1329 C CA . ARG A 1 163 ? 19.002 10.093 7.555 1.00 95.25 163 ARG A CA 1
ATOM 1330 C C . ARG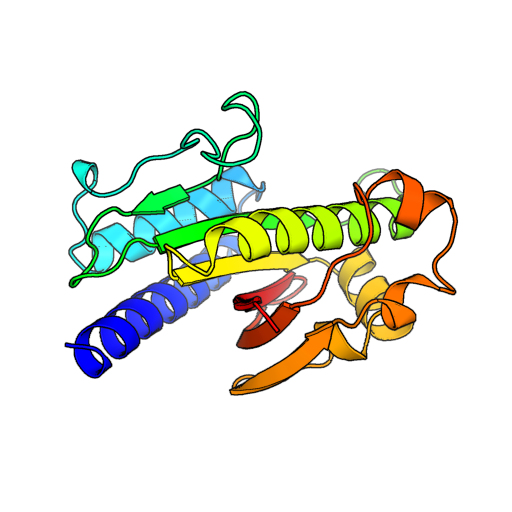 A 1 163 ? 18.188 10.326 6.278 1.00 95.25 163 ARG A C 1
ATOM 1332 O O . ARG A 1 163 ? 17.223 11.077 6.303 1.00 95.25 163 ARG A O 1
ATOM 1339 N N . THR A 1 164 ? 18.560 9.702 5.162 1.00 95.19 164 THR A N 1
ATOM 1340 C CA . THR A 1 164 ? 17.822 9.809 3.893 1.00 95.19 164 THR A CA 1
ATOM 1341 C C . THR A 1 164 ? 16.475 9.091 3.920 1.00 95.19 164 THR A C 1
ATOM 1343 O O . THR A 1 164 ? 15.556 9.546 3.247 1.00 95.19 164 THR A O 1
ATOM 1346 N N . PHE A 1 165 ? 16.349 8.022 4.709 1.00 96.44 165 PHE A N 1
ATOM 1347 C CA . PHE A 1 165 ? 15.076 7.362 4.996 1.00 96.44 165 PHE A CA 1
ATOM 1348 C C . PHE A 1 165 ? 14.244 8.244 5.930 1.00 96.44 165 PHE A C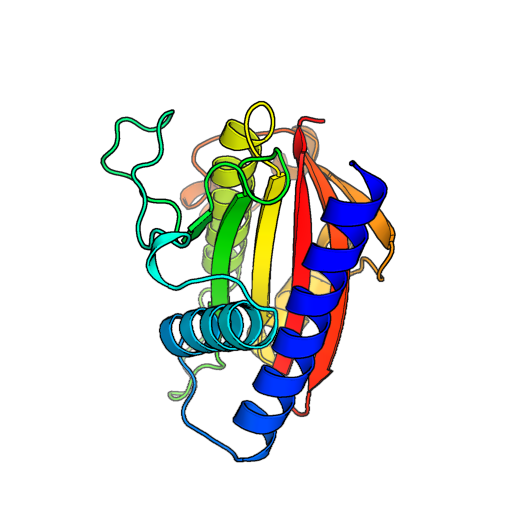 1
ATOM 1350 O O . PHE A 1 165 ? 13.137 8.643 5.587 1.00 96.44 165 PHE A O 1
ATOM 1357 N N . MET A 1 166 ? 14.828 8.639 7.068 1.00 96.38 166 MET A N 1
ATOM 1358 C CA . MET A 1 166 ? 14.140 9.450 8.079 1.00 96.38 166 MET A CA 1
ATOM 1359 C C . MET A 1 166 ? 13.731 10.831 7.561 1.00 96.38 166 MET A C 1
ATOM 1361 O O . MET A 1 166 ? 12.723 11.365 7.986 1.00 96.38 166 MET A O 1
ATOM 1365 N N . GLY A 1 167 ? 14.457 11.399 6.596 1.00 95.62 167 GLY A N 1
ATOM 1366 C CA . GLY A 1 167 ? 14.081 12.656 5.944 1.00 95.62 167 GLY A CA 1
ATOM 1367 C C . GLY A 1 167 ? 12.840 12.563 5.046 1.00 95.62 167 GLY A C 1
ATOM 1368 O O . GLY A 1 167 ? 12.450 13.574 4.467 1.00 95.62 167 GLY A O 1
ATOM 1369 N N . LYS A 1 168 ? 12.257 11.370 4.877 1.00 96.69 168 LYS A N 1
ATOM 1370 C CA . LYS A 1 168 ? 11.002 11.145 4.149 1.00 96.69 168 LYS A CA 1
ATOM 1371 C C . LYS A 1 168 ? 9.833 10.752 5.046 1.00 96.69 168 LYS A C 1
ATOM 1373 O O . LYS A 1 168 ? 8.707 10.898 4.590 1.00 96.69 168 LYS A O 1
ATOM 1378 N N . VAL A 1 169 ? 10.099 10.307 6.273 1.00 94.56 169 VAL A N 1
ATOM 1379 C CA . VAL A 1 169 ? 9.072 9.946 7.255 1.00 94.56 169 VAL A CA 1
ATOM 1380 C C . VAL A 1 169 ? 8.875 11.115 8.212 1.00 94.56 169 VAL A C 1
ATOM 1382 O O . VAL A 1 169 ? 9.825 11.569 8.850 1.00 94.56 169 VAL A O 1
ATOM 1385 N N . ASP A 1 170 ? 7.647 11.600 8.333 1.00 90.12 170 ASP A N 1
ATOM 1386 C CA . ASP A 1 170 ? 7.295 12.694 9.235 1.00 90.12 170 ASP A CA 1
ATOM 1387 C C . ASP A 1 170 ? 7.015 12.157 10.650 1.00 90.12 170 ASP A C 1
ATOM 1389 O O . ASP A 1 170 ? 5.883 12.061 11.126 1.00 90.12 170 ASP A O 1
ATOM 1393 N N . GLY A 1 171 ? 8.100 11.749 11.314 1.00 88.56 171 GLY A N 1
ATOM 1394 C CA . GLY A 1 171 ? 8.097 11.241 12.685 1.00 88.56 171 GLY A CA 1
ATOM 1395 C C . GLY A 1 171 ? 8.147 9.716 12.802 1.00 88.56 171 GLY A C 1
ATOM 1396 O O . GLY A 1 171 ? 8.218 8.982 11.822 1.00 88.56 171 GLY A O 1
ATOM 1397 N N . VAL A 1 172 ? 8.161 9.228 14.043 1.00 94.50 172 VAL A N 1
ATOM 1398 C CA . VAL A 1 172 ? 8.096 7.790 14.355 1.00 94.50 172 VAL A CA 1
ATOM 1399 C C . VAL A 1 172 ? 6.661 7.402 14.684 1.00 94.50 172 VAL A C 1
ATOM 1401 O O . VAL A 1 172 ? 5.934 8.188 15.291 1.00 94.50 172 VAL A O 1
ATOM 1404 N N . PHE A 1 173 ? 6.265 6.187 14.323 1.00 96.69 173 PHE A N 1
ATOM 1405 C CA . PHE A 1 173 ? 4.913 5.687 14.550 1.00 96.69 173 PHE A CA 1
ATOM 1406 C C . PHE A 1 173 ? 4.922 4.208 14.919 1.00 96.69 173 PHE A C 1
ATOM 1408 O O . PHE A 1 173 ? 5.958 3.544 14.835 1.00 96.69 173 PHE A O 1
ATOM 1415 N N . GLU A 1 174 ? 3.766 3.724 15.356 1.00 97.62 174 GLU A N 1
ATOM 1416 C CA . GLU A 1 174 ? 3.551 2.325 15.700 1.00 97.62 174 GLU A CA 1
ATOM 1417 C C . GLU A 1 174 ? 2.310 1.828 14.971 1.00 97.62 174 GLU A C 1
ATOM 1419 O O . GLU A 1 174 ? 1.292 2.519 14.935 1.00 97.62 174 GLU A O 1
ATOM 1424 N N . ALA A 1 175 ? 2.425 0.668 14.335 1.00 98.00 175 ALA A N 1
ATOM 1425 C CA . ALA A 1 175 ? 1.366 0.085 13.523 1.00 98.00 175 ALA A CA 1
ATOM 1426 C C . ALA A 1 175 ? 1.511 -1.433 13.472 1.00 98.00 175 ALA A C 1
ATOM 1428 O O . ALA A 1 175 ? 2.628 -1.951 13.446 1.00 98.00 175 ALA A O 1
ATOM 1429 N N . THR A 1 176 ? 0.391 -2.132 13.362 1.00 98.56 176 THR A N 1
ATOM 1430 C CA . THR A 1 176 ? 0.361 -3.522 12.917 1.00 98.56 176 THR A CA 1
ATOM 1431 C C . THR A 1 176 ? 0.096 -3.540 11.418 1.00 98.56 176 THR A C 1
ATOM 1433 O O . THR A 1 176 ? -0.869 -2.947 10.937 1.00 98.56 176 THR A O 1
ATOM 1436 N N . VAL A 1 177 ? 0.970 -4.214 10.676 1.00 98.56 177 VAL A N 1
ATOM 1437 C CA . VAL A 1 177 ? 0.884 -4.347 9.223 1.00 98.56 177 VAL A CA 1
ATOM 1438 C C . VAL A 1 177 ? 0.687 -5.809 8.870 1.00 98.56 177 VAL A C 1
ATOM 1440 O O . VAL A 1 177 ? 1.573 -6.617 9.129 1.00 98.56 177 VAL A O 1
ATOM 1443 N N . THR A 1 178 ? -0.446 -6.146 8.261 1.00 98.62 178 THR A N 1
ATOM 1444 C CA . THR A 1 178 ? -0.793 -7.521 7.879 1.00 98.62 178 THR A CA 1
ATOM 1445 C C . THR A 1 178 ? -0.778 -7.659 6.368 1.00 98.62 178 THR A C 1
ATOM 1447 O O . THR A 1 178 ? -1.411 -6.873 5.668 1.00 98.62 178 THR A O 1
ATOM 1450 N N . CYS A 1 179 ? -0.070 -8.650 5.834 1.00 98.50 179 CYS A N 1
ATOM 1451 C CA . CYS A 1 179 ? -0.070 -8.911 4.400 1.00 98.50 179 CYS A CA 1
ATOM 1452 C C . CYS A 1 179 ? -1.356 -9.640 3.994 1.00 98.50 179 CYS A C 1
ATOM 1454 O O . CYS A 1 179 ? -1.617 -10.741 4.470 1.00 98.50 179 CYS A O 1
ATOM 1456 N N . VAL A 1 180 ? -2.154 -9.039 3.108 1.00 98.06 180 VAL A N 1
ATOM 1457 C CA . VAL A 1 180 ? -3.427 -9.618 2.632 1.00 98.06 180 VAL A CA 1
ATOM 1458 C C . VAL A 1 180 ? -3.320 -10.177 1.215 1.00 98.06 180 VAL A C 1
ATOM 1460 O O . VAL A 1 180 ? -3.936 -11.188 0.906 1.00 98.06 180 VAL A O 1
ATOM 1463 N N . VAL A 1 181 ? -2.467 -9.587 0.375 1.00 98.12 181 VAL A N 1
ATOM 1464 C CA . VAL A 1 181 ? -2.120 -10.127 -0.946 1.00 98.12 181 VAL A CA 1
ATOM 1465 C C . VAL A 1 181 ? -0.609 -10.095 -1.102 1.00 98.12 181 VAL A C 1
ATOM 1467 O O . VAL A 1 181 ? 0.023 -9.074 -0.832 1.00 98.12 181 VAL A O 1
ATOM 1470 N N . ASN A 1 182 ? -0.035 -11.201 -1.568 1.00 97.19 182 ASN A N 1
ATOM 1471 C CA . ASN A 1 182 ? 1.367 -11.300 -1.961 1.00 97.19 182 ASN A CA 1
ATOM 1472 C C . ASN A 1 182 ? 1.453 -12.114 -3.252 1.00 97.19 182 ASN A C 1
ATOM 1474 O O . ASN A 1 182 ? 1.292 -13.334 -3.231 1.00 97.19 182 ASN A O 1
ATOM 1478 N N . GLN A 1 183 ? 1.658 -11.433 -4.376 1.00 96.75 183 GLN A N 1
ATOM 1479 C CA . GLN A 1 183 ? 1.727 -12.060 -5.690 1.00 96.75 183 GLN A CA 1
ATOM 1480 C C . GLN A 1 183 ? 2.902 -11.516 -6.493 1.00 96.75 183 GLN A C 1
ATOM 1482 O O . GLN A 1 183 ? 3.320 -10.368 -6.345 1.00 96.75 183 GLN A O 1
ATOM 1487 N N . ARG A 1 184 ? 3.435 -12.358 -7.374 1.00 94.88 184 ARG A N 1
ATOM 1488 C CA . ARG A 1 184 ? 4.531 -12.013 -8.272 1.00 94.88 184 ARG A CA 1
ATOM 1489 C C . ARG A 1 184 ? 4.102 -12.262 -9.709 1.00 94.88 184 ARG A C 1
ATOM 1491 O O . ARG A 1 184 ? 3.689 -13.370 -10.034 1.00 94.88 184 ARG A O 1
ATOM 1498 N N . PHE A 1 185 ? 4.275 -11.254 -10.556 1.00 90.00 185 PHE A N 1
ATOM 1499 C CA . PHE A 1 185 ? 3.908 -11.264 -11.970 1.00 90.00 185 PHE A CA 1
ATOM 1500 C C . PHE A 1 185 ? 5.130 -10.889 -12.799 1.00 90.00 185 PHE A C 1
ATOM 1502 O O . PHE A 1 185 ? 5.531 -9.732 -12.775 1.00 90.00 185 PHE A O 1
ATOM 1509 N N . LEU A 1 186 ? 5.729 -11.821 -13.544 1.00 86.06 186 LEU A N 1
ATOM 1510 C CA . LEU A 1 186 ? 6.925 -11.539 -14.359 1.00 86.06 186 LEU A CA 1
ATOM 1511 C C . LEU A 1 186 ? 8.010 -10.763 -13.563 1.00 86.06 186 LEU A C 1
ATOM 1513 O O . LEU A 1 186 ? 8.640 -11.330 -12.662 1.00 86.06 186 LEU A O 1
ATOM 1517 N N . ASP A 1 187 ? 8.189 -9.474 -13.880 1.00 89.75 187 ASP A N 1
ATOM 1518 C CA . ASP A 1 187 ? 9.158 -8.539 -13.293 1.00 89.75 187 ASP A CA 1
ATOM 1519 C C . ASP A 1 187 ? 8.569 -7.618 -12.201 1.00 89.75 187 ASP A C 1
ATOM 1521 O O . ASP A 1 187 ? 9.269 -6.746 -11.678 1.00 89.75 187 ASP A O 1
ATOM 1525 N N . HIS A 1 188 ? 7.304 -7.818 -11.830 1.00 95.06 188 HIS A N 1
ATOM 1526 C CA . HIS A 1 188 ? 6.572 -7.057 -10.820 1.00 95.06 188 HIS A CA 1
ATOM 1527 C C . HIS A 1 188 ? 6.243 -7.926 -9.605 1.00 95.06 188 HIS A C 1
ATOM 1529 O O . HIS A 1 188 ? 5.921 -9.108 -9.714 1.00 95.06 188 HIS A O 1
ATOM 1535 N N . ASN A 1 189 ? 6.260 -7.309 -8.430 1.00 96.81 189 ASN A N 1
ATOM 1536 C CA . ASN A 1 189 ? 5.788 -7.900 -7.185 1.00 96.81 189 ASN A CA 1
ATOM 1537 C C . ASN A 1 189 ? 4.689 -7.002 -6.619 1.00 96.81 189 ASN A C 1
ATOM 1539 O O . ASN A 1 189 ? 4.917 -5.806 -6.424 1.00 96.81 189 ASN A O 1
ATOM 1543 N N . LEU A 1 190 ? 3.514 -7.578 -6.382 1.00 98.12 190 LEU A N 1
ATOM 1544 C CA . LEU A 1 190 ? 2.375 -6.944 -5.736 1.00 98.12 190 LEU A CA 1
ATOM 1545 C C . LEU A 1 190 ? 2.305 -7.395 -4.280 1.00 98.12 190 LEU A C 1
ATOM 1547 O O . LEU A 1 190 ? 2.222 -8.587 -3.982 1.00 98.12 190 LEU A O 1
ATOM 1551 N N . ARG A 1 191 ? 2.249 -6.418 -3.382 1.00 98.31 191 ARG A N 1
ATOM 1552 C CA . ARG A 1 191 ? 1.906 -6.607 -1.978 1.00 98.31 191 ARG A CA 1
ATOM 1553 C C . ARG A 1 191 ? 0.770 -5.673 -1.616 1.00 98.31 191 ARG A C 1
ATOM 1555 O O . ARG A 1 191 ? 0.860 -4.475 -1.860 1.00 98.31 191 ARG A O 1
ATOM 1562 N N . VAL A 1 192 ? -0.273 -6.215 -1.008 1.00 98.69 192 VAL A N 1
ATOM 1563 C CA . VAL A 1 192 ? -1.314 -5.416 -0.365 1.00 98.69 192 VAL A CA 1
ATOM 1564 C C . VAL A 1 192 ? -1.232 -5.674 1.126 1.00 98.69 192 VAL A C 1
ATOM 1566 O O . VAL A 1 192 ? -1.166 -6.827 1.562 1.00 98.69 192 VAL A O 1
ATOM 1569 N N . TYR A 1 193 ? -1.214 -4.597 1.899 1.00 98.75 193 TYR A N 1
ATOM 1570 C CA . TYR A 1 193 ? -1.148 -4.650 3.348 1.00 98.75 193 TYR A CA 1
ATOM 1571 C C . TYR A 1 193 ? -2.372 -4.000 3.967 1.00 98.75 193 TYR A C 1
ATOM 1573 O O . TYR A 1 193 ? -2.740 -2.904 3.563 1.00 98.75 193 TYR A O 1
ATOM 1581 N N . ASN A 1 194 ? -2.958 -4.638 4.973 1.00 98.50 194 ASN A N 1
ATOM 1582 C CA . ASN A 1 194 ? -3.885 -3.986 5.884 1.00 98.50 194 ASN A CA 1
ATOM 1583 C C . ASN A 1 194 ? -3.102 -3.316 7.022 1.00 98.50 194 ASN A C 1
ATOM 1585 O O . ASN A 1 194 ? -2.193 -3.929 7.589 1.00 98.50 194 ASN A O 1
ATOM 1589 N N . ILE A 1 195 ? -3.442 -2.063 7.326 1.00 98.50 195 ILE A N 1
ATOM 1590 C CA . ILE A 1 195 ? -2.763 -1.240 8.329 1.00 98.50 195 ILE A CA 1
ATOM 1591 C C . ILE A 1 195 ? -3.718 -0.969 9.484 1.00 98.50 195 ILE A C 1
ATOM 1593 O O . ILE A 1 195 ? -4.800 -0.418 9.287 1.00 98.50 195 ILE A O 1
ATOM 1597 N N . ALA A 1 196 ? -3.283 -1.314 10.690 1.00 97.19 196 ALA A N 1
ATOM 1598 C CA . ALA A 1 196 ? -3.988 -1.032 11.927 1.00 97.19 196 ALA A CA 1
ATOM 1599 C C . ALA A 1 196 ? -3.050 -0.347 12.922 1.00 97.19 196 ALA A C 1
ATOM 1601 O O . ALA A 1 196 ? -1.827 -0.499 12.869 1.00 97.19 196 ALA A O 1
ATOM 1602 N N . LYS A 1 197 ? -3.619 0.401 13.859 1.00 92.44 197 LYS A N 1
ATOM 1603 C CA . LYS A 1 197 ? -2.889 0.903 15.021 1.00 92.44 197 LYS A CA 1
ATOM 1604 C C . LYS A 1 197 ? -2.365 -0.275 15.855 1.00 92.44 197 LYS A C 1
ATOM 1606 O O . LYS A 1 197 ? -3.053 -1.288 15.979 1.00 92.44 197 LYS A O 1
ATOM 1611 N N . ALA A 1 198 ? -1.126 -0.164 16.336 1.00 82.06 198 ALA A N 1
ATOM 1612 C CA . ALA A 1 198 ? -0.521 -1.152 17.235 1.00 82.06 198 ALA A CA 1
ATOM 1613 C C . ALA A 1 198 ? -1.104 -1.068 18.653 1.00 82.06 198 ALA A C 1
ATOM 1615 O O . ALA A 1 198 ? -1.512 0.048 19.057 1.00 82.06 198 ALA A O 1
#

Radius of gyration: 16.22 Å; Cα contacts (8 Å, |Δi|>4): 337; chains: 1; bounding box: 42×34×40 Å

Solvent-acc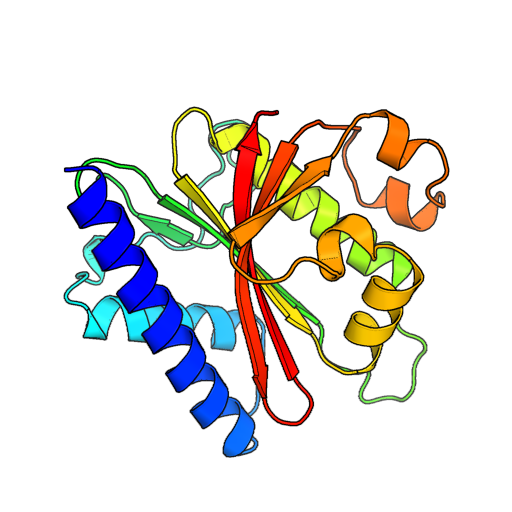essible surface area (backbone atoms only — not comparable to full-atom values): 10607 Å² total; per-residue (Å²): 98,69,68,60,36,52,55,51,51,51,51,30,53,53,46,18,50,55,51,45,41,54,42,57,73,67,70,48,89,78,52,50,67,54,53,54,52,38,42,51,52,18,34,48,75,67,75,45,55,76,89,52,51,38,67,60,34,59,27,84,89,58,80,48,82,43,59,35,55,31,34,27,71,59,53,70,80,35,30,35,37,36,44,75,46,58,43,75,61,64,88,81,75,56,84,73,64,54,58,39,52,53,15,40,52,54,28,54,51,50,57,39,27,73,44,26,88,74,25,54,20,36,42,41,39,38,26,15,67,61,52,46,52,48,33,57,73,77,37,35,74,68,64,58,50,50,63,79,35,70,34,76,47,43,60,72,73,58,74,81,54,53,68,62,22,52,75,43,28,94,70,81,61,53,24,32,40,30,24,72,39,67,49,76,44,97,70,37,37,41,37,31,30,40,36,31,60,101

Mean predicted aligned error: 3.67 Å

Sequence (198 aa):
MAAMFDDAMDTILFDFAALLETRVGHDVWTTEDSVRYTLFAAMLRNMVEAHEVIQEFPHRLLGGEKRVDTWMPDFHGKDVAVEFKYDPDSRSGATLNETQRAGAVFEDLRRLQLLSDDAVCYFVYVTMKGMDRHFHNRHRELYGLVQGESFEIRRSYFADKPRTFMGKVDGVFEATVTCVVNQRFLDHNLRVYNIAKA

Nearest PDB structures (foldseek):
  4ic1-assembly1_D  TM=3.293E-01  e=1.152E-02  Saccharolobus solfataricus P2
  8j2f-assembly1_B  TM=3.222E-01  e=2.784E-01  Homo sapiens
  3ebc-assembly1_A  TM=2.692E-01  e=1.503E+00  Haemophilus influenzae
  3vx7-assembly1_A  TM=2.896E-01  e=4.624E+00  Kluyveromyces marxianus
  6m3y-assembly1_A  TM=3.215E-01  e=9.783E+00  Lacticaseibacillus rhamnosus

Foldseek 3Di:
DVVVLVVLVLQLVVQLVVQVLVCVVVVHDDDQVNSVVSSVVSCVVSVNDPVQKDAQDQLPVPPRPHGFGIWGPCRVHFIETEHEDEAEDDPVPDDDLLLLVLLLLVQSLVSQQVCQVRHWYKYKYKYFDNNLVVCVVLVCQQSVADAFDKHWQDQVSCVPRDPSSVVNHPDGFIWIKGWHDWDDRDRMTITMITIYHD

Secondary structure (DSSP, 8-state):
-HHHHHHHHHHHHHHHHHHHHHHHHTT----HHHHHHHHHHHHHHTT--GGG-EEEEE-TTTTTTSEEEEEEEEETTEEEEEEEEEEPPPTT-PPP-HHHHHHHHHHHHHHHHHHTTTEEEEEEEEEEHHHHHHHHHH-HHHHTPPTT-EEEE-GGGGTT--HHHHTTSSS---EEEEEEEEEEETTEEEEEEEEEE-